Protein AF-A0A0V1E717-F1 (afdb_monomer)

Mean predicted aligned error: 16.51 Å

Organism: Trichinella pseudospiralis (NCBI:txid6337)

Secondary structure (DSSP, 8-state):
--HHHHHHHHHHHHHHHHHHHHHHHTT--PPPGGG--TTS-TTTHHHHHHHHHHHHHHHHHHHSPPPPHHHHHHHHHHHHHHHHHHHTT---SSHHHHHHHHHHHHHHHHHHHHHHHHHHTTS-SS-----TTTTS-HHHHHHHH----PPPTTT-------------SPPPS---TTTTT-SPPP--S---

Nearest PDB structures (foldseek):
  5z5o-assembly1_B-2  TM=9.623E-01  e=1.225E-03  Homo sapiens
  2c0y-assembly1_A  TM=8.471E-01  e=3.765E-04  Homo sapiens
  7qbo-assembly1_P  TM=9.517E-01  e=1.777E-03  Homo sapiens
  3qt4-assembly1_A  TM=7.767E-01  e=2.594E-04  Tenebrio molitor
  3qj3-assembly2_B  TM=7.228E-01  e=4.006E-04  Tenebrio molitor

pLDDT: mean 79.87, std 17.73, range [40.0, 98.5]

Sequence (192 aa):
MSRSLLLSIALITLLLFSIVTIVRDMGLMIPNIEELNWRHHVEAIPFIIFAKAKKIYFRIIKGFQPLTTEQKEMLFKESEWIIYKEIYEKNYANQSEEDYRREVFYANRLKVIRHNEQFDNGAKSYSMKLNKYSDLTHEEFVQLMNGFKIASKGDYKPSSVLKPSLLTGELPLNVDWRKEGLVTPVKDQVTF

Solvent-accessible surface area (backbone atoms only — not comparable to full-atom values): 12225 Å² total; per-residue (Å²): 134,58,75,68,56,55,53,53,52,52,50,51,53,52,53,50,48,51,53,53,51,54,46,54,75,68,69,57,82,78,73,77,77,86,80,65,86,72,88,84,61,75,86,55,53,67,56,53,52,50,50,51,50,48,52,49,49,48,49,55,58,68,62,57,69,78,78,48,72,68,56,48,50,52,51,51,57,50,50,52,51,54,51,50,31,61,79,59,71,62,79,64,97,44,71,71,55,41,54,52,32,49,52,38,26,53,54,44,51,53,50,31,52,58,45,33,57,34,23,78,70,66,76,37,96,60,77,64,74,90,54,92,60,35,52,46,51,72,67,56,45,45,67,74,73,55,83,88,72,85,72,56,92,84,71,69,71,84,77,72,81,80,69,79,70,86,74,87,67,90,76,76,95,73,86,63,57,62,83,70,68,78,54,77,82,91,80,71,92,85,71,130

InterPro domains:
  IPR013201 Cathepsin propeptide inhibitor domain (I29) [PF08246] (84-141)
  IPR013201 Cathepsin propeptide inhibitor domain (I29) [SM00848] (81-141)
  IPR038765 Papain-like cysteine peptidase superfamily [SSF54001] (79-189)

Structure (mmCIF, N/CA/C/O backbone):
data_AF-A0A0V1E717-F1
#
_entry.id   AF-A0A0V1E717-F1
#
loop_
_atom_site.group_PDB
_atom_site.id
_atom_site.type_symbol
_atom_site.label_atom_id
_atom_site.label_alt_id
_atom_site.label_comp_id
_atom_site.label_asym_id
_atom_site.label_entity_id
_atom_site.label_seq_id
_atom_site.pdbx_PDB_ins_code
_atom_site.Cartn_x
_atom_site.Cartn_y
_atom_site.Cartn_z
_atom_site.occupancy
_atom_site.B_iso_or_equiv
_atom_site.auth_seq_id
_atom_site.auth_comp_id
_atom_site.auth_asym_id
_atom_site.auth_atom_id
_atom_site.pdbx_PDB_model_num
ATOM 1 N N . MET A 1 1 ? -0.222 51.477 56.792 1.00 57.09 1 MET A N 1
ATOM 2 C CA . MET A 1 1 ? -0.545 50.322 55.923 1.00 57.09 1 MET A CA 1
ATOM 3 C C . MET A 1 1 ? 0.412 50.334 54.737 1.00 57.09 1 MET A C 1
ATOM 5 O O . MET A 1 1 ? 0.534 51.376 54.106 1.00 57.09 1 MET A O 1
ATOM 9 N N . SER A 1 2 ? 1.179 49.265 54.500 1.00 74.19 2 SER A N 1
ATOM 10 C CA . SER A 1 2 ? 2.237 49.270 53.474 1.00 74.19 2 SER A CA 1
ATOM 11 C C . SER A 1 2 ? 1.645 49.176 52.060 1.00 74.19 2 SER A C 1
ATOM 13 O O . SER A 1 2 ? 0.610 48.543 51.858 1.00 74.19 2 SER A O 1
ATOM 15 N N . ARG A 1 3 ? 2.306 49.780 51.060 1.00 72.00 3 ARG A N 1
ATOM 16 C CA . ARG A 1 3 ? 1.900 49.696 49.638 1.00 72.00 3 ARG A CA 1
ATOM 17 C C . ARG A 1 3 ? 1.772 48.245 49.142 1.00 72.00 3 ARG A C 1
ATOM 19 O O . ARG A 1 3 ? 0.924 47.960 48.308 1.00 72.00 3 ARG A O 1
ATOM 26 N N . SER A 1 4 ? 2.560 47.331 49.712 1.00 65.44 4 SER A N 1
ATOM 27 C CA . SER A 1 4 ? 2.488 45.885 49.455 1.00 65.44 4 SER A CA 1
ATOM 28 C C . SER A 1 4 ? 1.150 45.269 49.896 1.00 65.44 4 SER A C 1
ATOM 30 O O . SER A 1 4 ? 0.557 44.476 49.167 1.00 65.44 4 SER A O 1
ATOM 32 N N . LEU A 1 5 ? 0.611 45.702 51.042 1.00 64.06 5 LEU A N 1
ATOM 33 C CA . LEU A 1 5 ? -0.673 45.214 51.549 1.00 64.06 5 LEU A CA 1
ATOM 34 C C . LEU A 1 5 ? -1.841 45.645 50.647 1.00 64.06 5 LEU A C 1
ATOM 36 O O . LEU A 1 5 ? -2.742 44.860 50.373 1.00 64.06 5 LEU A O 1
ATOM 40 N N . LEU A 1 6 ? -1.789 46.880 50.140 1.00 69.31 6 LEU A N 1
ATOM 41 C CA . LEU A 1 6 ? -2.795 47.430 49.227 1.00 69.31 6 LEU A CA 1
ATOM 42 C C . LEU A 1 6 ? -2.827 46.699 47.878 1.00 69.31 6 LEU A C 1
ATOM 44 O O . LEU A 1 6 ? -3.907 46.418 47.366 1.00 69.31 6 LEU A O 1
ATOM 48 N N . LEU A 1 7 ? -1.660 46.353 47.327 1.00 70.12 7 LEU A N 1
ATOM 49 C CA . LEU A 1 7 ? -1.560 45.605 46.069 1.00 70.12 7 LEU A CA 1
ATOM 50 C C . LEU A 1 7 ? -2.091 44.174 46.206 1.00 70.12 7 LEU A C 1
ATOM 52 O O . LEU A 1 7 ? -2.781 43.691 45.314 1.00 70.12 7 LEU A O 1
ATOM 56 N N . SER A 1 8 ? -1.822 43.520 47.338 1.00 67.94 8 SER A N 1
ATOM 57 C CA . SER A 1 8 ? -2.352 42.183 47.630 1.00 67.94 8 SER A CA 1
ATOM 58 C C . SER A 1 8 ? -3.880 42.188 47.735 1.00 67.94 8 SER A C 1
ATOM 60 O O . SER A 1 8 ? -4.555 41.376 47.103 1.00 67.94 8 SER A O 1
ATOM 62 N N . ILE A 1 9 ? -4.442 43.164 48.455 1.00 68.75 9 ILE A N 1
ATOM 63 C CA . ILE A 1 9 ? -5.895 43.327 48.581 1.00 68.75 9 ILE A CA 1
ATOM 64 C C . ILE A 1 9 ? -6.531 43.594 47.209 1.00 68.75 9 ILE A C 1
ATOM 66 O O . ILE A 1 9 ? -7.535 42.968 46.883 1.00 68.75 9 ILE A O 1
ATOM 70 N N . ALA A 1 10 ? -5.926 44.451 46.381 1.00 74.25 10 ALA A N 1
ATOM 71 C CA . ALA A 1 10 ? -6.412 44.738 45.031 1.00 74.25 10 ALA A CA 1
ATOM 72 C C . ALA A 1 10 ? -6.370 43.511 44.101 1.00 74.25 10 ALA A C 1
ATOM 74 O O . ALA A 1 10 ? -7.279 43.303 43.301 1.00 74.25 10 ALA A O 1
ATOM 75 N N . LEU A 1 11 ? -5.341 42.665 44.212 1.00 76.62 11 LEU A N 1
A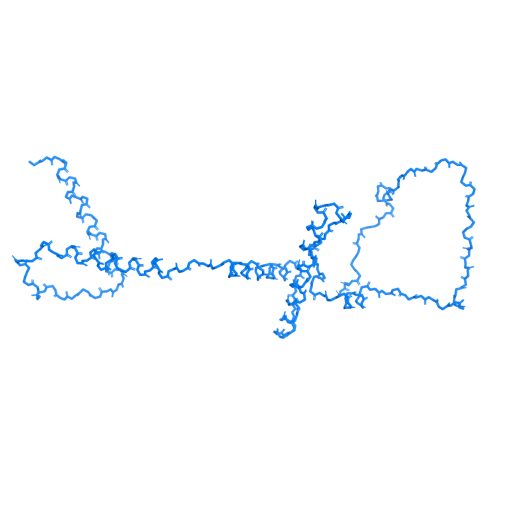TOM 76 C CA . LEU A 1 11 ? -5.246 41.436 43.423 1.00 76.62 11 LEU A CA 1
ATOM 77 C C . LEU A 1 11 ? -6.338 40.433 43.824 1.00 76.62 11 LEU A C 1
ATOM 79 O O . LEU A 1 11 ? -6.966 39.820 42.965 1.00 76.62 11 LEU A O 1
ATOM 83 N N . ILE A 1 12 ? -6.594 40.300 45.127 1.00 72.75 12 ILE A N 1
ATOM 84 C CA . ILE A 1 12 ? -7.622 39.405 45.666 1.00 72.75 12 ILE A CA 1
ATOM 85 C C . ILE A 1 12 ? -9.020 39.875 45.249 1.00 72.75 12 ILE A C 1
ATOM 87 O O . ILE A 1 12 ? -9.832 39.053 44.829 1.00 72.75 12 ILE A O 1
ATOM 91 N N . THR A 1 13 ? -9.308 41.179 45.300 1.00 78.12 13 THR A N 1
ATOM 92 C CA . THR A 1 13 ? -10.615 41.704 44.874 1.00 78.12 13 THR A CA 1
ATOM 93 C C . THR A 1 13 ? -10.845 41.536 43.374 1.00 78.12 13 THR A C 1
ATOM 95 O O . THR A 1 13 ? -11.950 41.172 42.979 1.00 78.12 13 THR A O 1
ATOM 98 N N . LEU A 1 14 ? -9.816 41.709 42.538 1.00 80.00 14 LEU A N 1
ATOM 99 C CA . LEU A 1 14 ? -9.900 41.461 41.092 1.00 80.00 14 LEU A CA 1
ATOM 100 C C . LEU A 1 14 ? -10.125 39.981 40.765 1.00 80.00 14 LEU A C 1
ATOM 102 O O . LEU A 1 14 ? -10.924 39.648 39.889 1.00 80.00 14 LEU A O 1
ATOM 106 N N . LEU A 1 15 ? -9.455 39.086 41.490 1.00 78.19 15 LEU A N 1
ATOM 107 C CA . LEU A 1 15 ? -9.583 37.645 41.291 1.00 78.19 15 LEU A CA 1
ATOM 108 C C . LEU A 1 15 ? -10.968 37.148 41.732 1.00 78.19 15 LEU A C 1
ATOM 110 O O . LEU A 1 15 ? -11.590 36.351 41.033 1.00 78.19 15 LEU A O 1
ATOM 114 N N . LEU A 1 16 ? -11.501 37.693 42.829 1.00 76.50 16 LEU A N 1
ATOM 115 C CA . LEU A 1 16 ? -12.873 37.441 43.270 1.00 76.50 16 LEU A CA 1
ATOM 116 C C . LEU A 1 16 ? -13.909 38.010 42.291 1.00 76.50 16 LEU A C 1
ATOM 118 O O . LEU A 1 16 ? -14.879 37.323 41.983 1.00 76.50 16 LEU A O 1
ATOM 122 N N . PHE A 1 17 ? -13.694 39.215 41.754 1.00 73.88 17 PHE A N 1
ATOM 123 C CA . PHE A 1 17 ? -14.585 39.812 40.755 1.00 73.88 17 PHE A CA 1
ATOM 124 C C . PHE A 1 17 ? -14.638 38.976 39.469 1.00 73.88 17 PHE A C 1
ATOM 126 O O . PHE A 1 17 ? -15.727 38.690 38.981 1.00 73.88 17 PHE A O 1
ATOM 133 N N . SER A 1 18 ? -13.483 38.499 38.989 1.00 77.25 18 SER A N 1
ATOM 134 C CA . SER A 1 18 ? -13.384 37.607 37.825 1.00 77.25 18 SER A CA 1
ATOM 135 C C . SER A 1 18 ? -14.152 36.296 38.034 1.00 77.25 18 SER A C 1
ATOM 137 O O . SER A 1 18 ? -14.948 35.886 37.186 1.00 77.25 18 SER A O 1
ATOM 139 N N . ILE A 1 19 ? -14.000 35.673 39.207 1.00 69.88 19 ILE A N 1
ATOM 140 C CA . ILE A 1 19 ? -14.736 34.452 39.563 1.00 69.88 19 ILE A CA 1
ATOM 141 C C . ILE A 1 19 ? -16.248 34.714 39.596 1.00 69.88 19 ILE A C 1
ATOM 143 O O . ILE A 1 19 ? -17.014 33.918 39.057 1.00 69.88 19 ILE A O 1
ATOM 147 N N . VAL A 1 20 ? -16.690 35.835 40.174 1.00 70.44 20 VAL A N 1
ATOM 148 C CA . VAL A 1 20 ? -18.115 36.204 40.231 1.00 70.44 20 VAL A CA 1
ATOM 149 C C . VAL A 1 20 ? -18.687 36.447 38.831 1.00 70.44 20 VAL A C 1
ATOM 151 O O . VAL A 1 20 ? -19.789 35.982 38.541 1.00 70.44 20 VAL A O 1
ATOM 154 N N . THR A 1 21 ? -17.943 37.105 37.936 1.00 70.44 21 THR A N 1
ATOM 155 C CA . THR A 1 21 ? -18.377 37.305 36.544 1.00 70.44 21 THR A CA 1
ATOM 156 C C . THR A 1 21 ? -18.481 35.992 35.773 1.00 70.44 21 THR A C 1
ATOM 158 O O . THR A 1 21 ? -19.490 35.763 35.114 1.00 70.44 21 THR A O 1
ATOM 161 N N . ILE A 1 22 ? -17.514 35.082 35.935 1.00 68.50 22 ILE A N 1
ATOM 162 C CA . ILE A 1 22 ? -17.530 33.764 35.279 1.00 68.50 22 ILE A CA 1
ATOM 163 C C . ILE A 1 22 ? -18.734 32.938 35.751 1.00 68.50 22 ILE A C 1
ATOM 165 O O . ILE A 1 22 ? -19.406 32.299 34.947 1.00 68.50 22 ILE A O 1
ATOM 169 N N . VAL A 1 23 ? -19.045 32.974 37.049 1.00 64.38 23 VAL A N 1
ATOM 170 C CA . VAL A 1 23 ? -20.193 32.248 37.618 1.00 64.38 23 VAL A CA 1
ATOM 171 C C . VAL A 1 23 ? -21.528 32.812 37.116 1.00 64.38 23 VAL A C 1
ATOM 173 O O . VAL A 1 23 ? -22.449 32.038 36.855 1.00 64.38 23 VAL A O 1
ATOM 176 N N . ARG A 1 24 ? -21.627 34.135 36.927 1.00 61.53 24 ARG A N 1
ATOM 177 C CA . ARG A 1 24 ? -22.812 34.792 36.353 1.00 61.53 24 ARG A CA 1
ATOM 178 C C . ARG A 1 24 ? -23.015 34.423 34.879 1.00 61.53 24 ARG A C 1
ATOM 180 O O . ARG A 1 24 ? -24.138 34.117 34.487 1.00 61.53 24 ARG A O 1
ATOM 187 N N . ASP A 1 25 ? -21.944 34.404 34.089 1.00 64.19 25 ASP A N 1
ATOM 188 C CA . ASP A 1 25 ? -21.997 34.091 32.653 1.00 64.19 25 ASP A CA 1
ATOM 189 C C . ASP A 1 25 ? -22.295 32.601 32.389 1.00 64.19 25 ASP A C 1
ATOM 191 O O . ASP A 1 25 ? -22.831 32.242 31.3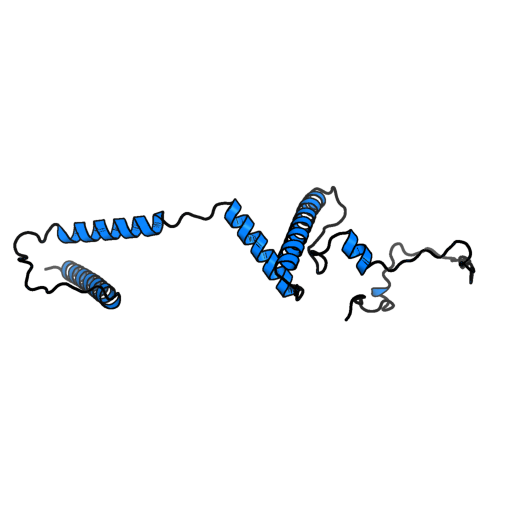43 1.00 64.19 25 ASP A O 1
ATOM 195 N N . MET A 1 26 ? -22.034 31.729 33.371 1.00 68.56 26 MET A N 1
ATOM 196 C CA . MET A 1 26 ? -22.408 30.308 33.354 1.00 68.56 26 MET A CA 1
ATOM 197 C C . MET A 1 26 ? -23.888 30.037 33.694 1.00 68.56 26 MET A C 1
ATOM 199 O O . MET A 1 26 ? -24.290 28.875 33.754 1.00 68.56 26 MET A O 1
ATOM 203 N N . GLY A 1 27 ? -24.712 31.069 33.924 1.00 52.62 27 GLY A N 1
ATOM 204 C CA . GLY A 1 27 ? -26.160 30.919 34.128 1.00 52.62 27 GLY A CA 1
ATOM 205 C C . GLY A 1 27 ? -26.563 30.221 35.434 1.00 52.62 27 GLY A C 1
ATOM 206 O O . GLY A 1 27 ? -27.701 29.770 35.573 1.00 52.62 27 GLY A O 1
ATOM 207 N N . LEU A 1 28 ? -25.650 30.119 36.405 1.00 57.75 28 LEU A N 1
ATOM 208 C CA . LEU A 1 28 ? -25.942 29.550 37.719 1.00 57.75 28 LEU A CA 1
ATOM 209 C C . LEU A 1 28 ? -26.679 30.600 38.570 1.00 57.75 28 LEU A C 1
ATOM 211 O O . LEU A 1 28 ? -26.085 31.590 38.992 1.00 57.75 28 LEU A O 1
ATOM 215 N N . MET A 1 29 ? -27.980 30.385 38.803 1.00 42.50 29 MET A N 1
ATOM 216 C CA . MET A 1 29 ? -28.834 31.214 39.670 1.00 42.50 29 MET A CA 1
ATOM 217 C C . MET A 1 29 ? -28.163 31.461 41.029 1.00 42.50 29 MET A C 1
ATOM 219 O O . MET A 1 29 ? -27.957 30.530 41.811 1.00 42.50 29 MET A O 1
ATOM 223 N N . ILE A 1 30 ? -27.844 32.724 41.318 1.00 52.62 30 ILE A N 1
ATOM 224 C CA . ILE A 1 30 ? -27.400 33.163 42.643 1.00 52.62 30 ILE A CA 1
ATOM 225 C C . ILE A 1 30 ? -28.652 33.209 43.537 1.00 52.62 30 ILE A C 1
ATOM 227 O O . ILE A 1 30 ? -29.593 33.927 43.193 1.00 52.62 30 ILE A O 1
ATOM 231 N N . PRO A 1 31 ? -28.719 32.461 44.655 1.00 46.28 31 PRO A N 1
ATOM 232 C CA . PRO A 1 31 ? -29.855 32.556 45.560 1.00 46.28 31 PRO A CA 1
ATOM 233 C C . PRO A 1 31 ? -29.886 33.933 46.235 1.00 46.28 31 PRO A C 1
ATOM 235 O O . PRO A 1 31 ? -28.842 34.532 46.497 1.00 46.28 31 PRO A O 1
ATOM 238 N N . ASN A 1 32 ? -31.101 34.427 46.483 1.00 40.78 32 ASN A N 1
ATOM 239 C CA . ASN A 1 32 ? -31.379 35.759 47.013 1.00 40.78 32 ASN A CA 1
ATOM 240 C C . ASN A 1 32 ? -30.581 36.011 48.310 1.00 40.78 32 ASN A C 1
ATOM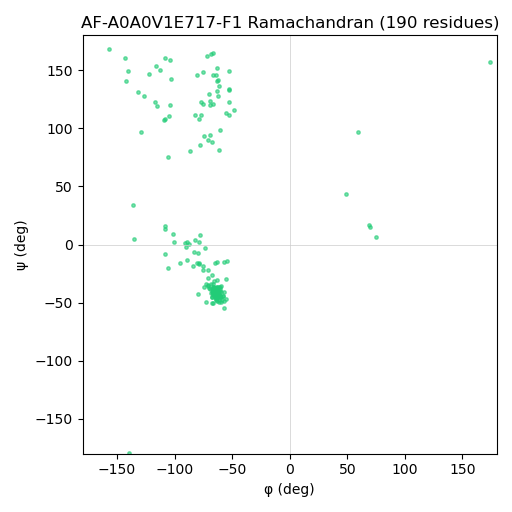 242 O O . ASN A 1 32 ? -30.658 35.234 49.260 1.00 40.78 32 ASN A O 1
ATOM 246 N N . ILE A 1 33 ? -29.771 37.072 48.324 1.00 49.28 33 ILE A N 1
ATOM 247 C CA . ILE A 1 33 ? -28.707 37.305 49.322 1.00 49.28 33 ILE A CA 1
ATOM 248 C C . ILE A 1 33 ? -29.264 37.723 50.704 1.00 49.28 33 ILE A C 1
ATOM 250 O O . ILE A 1 33 ? -28.510 37.831 51.669 1.00 49.28 33 ILE A O 1
ATOM 254 N N . GLU A 1 34 ? -30.579 37.889 50.847 1.00 44.66 34 GLU A N 1
ATOM 255 C CA . GLU A 1 34 ? -31.209 38.362 52.089 1.00 44.66 34 GLU A CA 1
ATOM 256 C C . GLU A 1 34 ? -31.394 37.301 53.193 1.00 44.66 34 GLU A C 1
ATOM 258 O O . GLU A 1 34 ? -31.692 37.672 54.324 1.00 44.66 34 GLU A O 1
ATOM 263 N N . GLU A 1 35 ? -31.134 36.010 52.946 1.00 46.66 35 GLU A N 1
ATOM 264 C CA . GLU A 1 35 ? -31.307 34.957 53.973 1.00 46.66 35 GLU A CA 1
ATOM 265 C C . GLU A 1 35 ? -30.012 34.354 54.549 1.00 46.66 35 GLU A C 1
ATOM 267 O O . GLU A 1 35 ? -30.064 33.350 55.260 1.00 46.66 35 GLU A O 1
ATOM 272 N N . LEU A 1 36 ? -28.834 34.950 54.325 1.00 46.59 36 LEU A N 1
ATOM 273 C CA . LEU A 1 36 ? -27.623 34.513 55.035 1.00 46.59 36 LEU A CA 1
ATOM 274 C C . LEU A 1 36 ? -27.172 35.528 56.089 1.00 46.59 36 LEU A C 1
ATOM 276 O O . LEU A 1 36 ? -26.624 36.589 55.810 1.00 46.59 36 LEU A O 1
ATOM 280 N N . ASN A 1 37 ? -27.370 35.155 57.351 1.00 47.25 37 ASN A N 1
ATOM 281 C CA . ASN A 1 37 ? -26.829 35.841 58.517 1.00 47.25 37 ASN A CA 1
ATOM 282 C C . ASN A 1 37 ? -25.303 35.610 58.598 1.00 47.25 37 ASN A C 1
ATOM 284 O O . ASN A 1 37 ? -24.824 34.643 59.189 1.00 47.25 37 ASN A O 1
ATOM 288 N N . TRP A 1 38 ? -24.524 36.490 57.964 1.00 47.53 38 TRP A N 1
ATOM 289 C CA . TRP A 1 38 ? -23.080 36.322 57.725 1.00 47.53 38 TRP A CA 1
ATOM 290 C C . TRP A 1 38 ? -22.144 36.596 58.918 1.00 47.53 38 TRP A C 1
ATOM 292 O O . TRP A 1 38 ? -20.928 36.624 58.741 1.00 47.53 38 TRP A O 1
ATOM 302 N N . ARG A 1 39 ? -22.639 36.810 60.144 1.00 42.03 39 ARG A N 1
ATOM 303 C CA . ARG A 1 39 ? -21.794 37.377 61.218 1.00 42.03 39 ARG A CA 1
ATOM 304 C C . ARG A 1 39 ? -20.885 36.416 61.999 1.00 42.03 39 ARG A C 1
ATOM 306 O O . ARG A 1 39 ? -20.072 36.914 62.766 1.00 42.03 39 ARG A O 1
ATOM 313 N N . HIS A 1 40 ? -20.948 35.095 61.796 1.00 47.53 40 HIS A N 1
ATOM 314 C CA . HIS A 1 40 ? -20.147 34.151 62.608 1.00 47.53 40 HIS A CA 1
ATOM 315 C C . HIS A 1 40 ? -19.426 33.022 61.842 1.00 47.53 40 HIS A C 1
ATOM 317 O O . HIS A 1 40 ? -18.791 32.184 62.473 1.00 47.53 40 HIS A O 1
ATOM 323 N N . HIS A 1 41 ? -19.462 32.984 60.502 1.00 47.75 41 HIS A N 1
ATOM 324 C CA . HIS A 1 41 ? -18.916 31.842 59.737 1.00 47.75 41 HIS A CA 1
ATOM 325 C C . HIS A 1 41 ? -18.078 32.225 58.504 1.00 47.75 41 HIS A C 1
ATOM 327 O O . HIS A 1 41 ? -18.078 31.514 57.503 1.00 47.75 41 HIS A O 1
ATOM 333 N N . VAL A 1 42 ? -17.343 33.339 58.549 1.00 48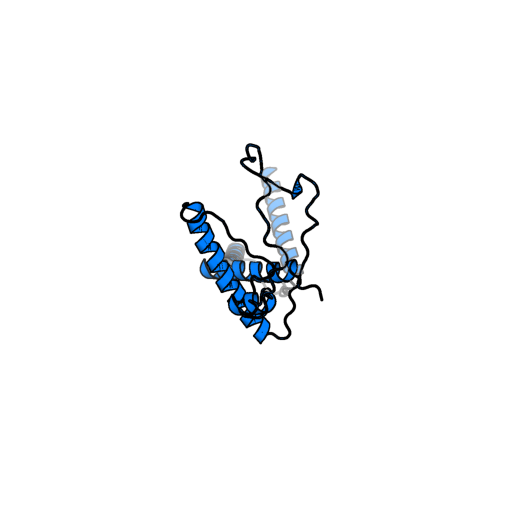.12 42 VAL A N 1
ATOM 334 C CA . VAL A 1 42 ? -16.602 33.852 57.375 1.00 48.12 42 VAL A CA 1
ATOM 335 C C . VAL A 1 42 ? -15.277 33.110 57.119 1.00 48.12 42 VAL A C 1
ATOM 337 O O . VAL A 1 42 ? -14.751 33.146 56.011 1.00 48.12 42 VAL A O 1
ATOM 340 N N . GLU A 1 43 ? -14.759 32.349 58.083 1.00 51.47 43 GLU A N 1
ATOM 341 C CA . GLU A 1 43 ? -13.425 31.738 57.954 1.00 51.47 43 GLU A CA 1
ATOM 342 C C . GLU A 1 43 ? -13.404 30.404 57.182 1.00 51.47 43 GLU A C 1
ATOM 344 O O . GLU A 1 43 ? -12.359 30.010 56.672 1.00 51.47 43 GLU A O 1
ATOM 349 N N . ALA A 1 44 ? -14.544 29.717 57.025 1.00 53.41 44 ALA A N 1
ATOM 350 C CA . ALA A 1 44 ? -14.593 28.365 56.442 1.00 53.41 44 ALA A CA 1
ATOM 351 C C . ALA A 1 44 ? -15.137 28.295 54.999 1.00 53.41 44 ALA A C 1
ATOM 353 O O . ALA A 1 44 ? -14.879 27.329 54.275 1.00 53.41 44 ALA A O 1
ATOM 354 N N . ILE A 1 45 ? -15.879 29.309 54.546 1.00 49.84 45 ILE A N 1
ATOM 355 C CA . ILE A 1 45 ? -16.546 29.318 53.230 1.00 49.84 45 ILE A CA 1
ATOM 356 C C . ILE A 1 45 ? -15.553 29.253 52.051 1.00 49.84 45 ILE A C 1
ATOM 358 O O . ILE A 1 45 ? -15.794 28.457 51.134 1.00 49.84 45 ILE A O 1
ATOM 362 N N . PRO A 1 46 ? -14.412 29.978 52.059 1.00 60.81 46 PRO A N 1
ATOM 363 C CA . PRO A 1 46 ? -13.420 29.876 50.985 1.00 60.81 46 PRO A CA 1
ATOM 364 C C . PRO A 1 46 ? -12.855 28.455 50.835 1.00 60.81 46 PRO A C 1
ATOM 366 O O . PRO A 1 46 ? -12.654 27.978 49.717 1.00 60.81 46 PRO A O 1
ATOM 369 N N . PHE A 1 47 ? -12.676 27.737 51.948 1.00 51.44 47 PHE A N 1
ATOM 370 C CA . PHE A 1 47 ? -12.171 26.363 51.948 1.00 51.44 47 PHE A CA 1
ATOM 371 C C . PHE A 1 47 ? -13.177 25.365 51.371 1.00 51.44 47 PHE A C 1
ATOM 373 O O . PHE A 1 47 ? -12.782 24.458 50.641 1.00 51.44 47 PHE A O 1
ATOM 380 N N . ILE A 1 48 ? -14.475 25.538 51.637 1.00 59.78 48 ILE A N 1
ATOM 381 C CA . ILE A 1 48 ? -15.530 24.665 51.096 1.00 59.78 48 ILE A CA 1
ATOM 382 C C . ILE A 1 48 ? -15.661 24.850 49.581 1.00 59.78 48 ILE A C 1
ATOM 384 O O . ILE A 1 48 ? -15.779 23.865 48.847 1.00 59.78 48 ILE A O 1
ATOM 388 N N . ILE A 1 49 ? -15.600 26.094 49.099 1.00 64.69 49 ILE A N 1
ATOM 389 C CA . ILE A 1 49 ? -15.627 26.400 47.663 1.00 64.69 49 ILE A CA 1
ATOM 390 C C . ILE A 1 49 ? -14.383 25.822 46.985 1.00 64.69 49 ILE A C 1
ATOM 392 O O . ILE A 1 49 ? -14.512 25.118 45.985 1.00 64.69 49 ILE A O 1
ATOM 396 N N . PHE A 1 50 ? -13.197 26.017 47.567 1.00 57.62 50 PHE A N 1
ATOM 397 C CA . PHE A 1 50 ? -11.954 25.445 47.050 1.00 57.62 50 PHE A CA 1
ATOM 398 C C . PHE A 1 50 ? -11.972 23.910 47.057 1.00 57.62 50 PHE A C 1
ATOM 400 O O . PHE A 1 50 ? -11.559 23.285 46.084 1.00 57.62 50 PHE A O 1
ATOM 407 N N . ALA A 1 51 ? -12.510 23.273 48.100 1.00 61.88 51 ALA A N 1
ATOM 408 C CA . ALA A 1 51 ? -12.650 21.820 48.173 1.00 61.88 51 ALA A CA 1
ATOM 409 C C . ALA A 1 51 ? -13.640 21.276 47.130 1.00 61.88 51 ALA A C 1
ATOM 411 O O . ALA A 1 51 ? -13.368 20.251 46.502 1.00 61.88 51 ALA A O 1
ATOM 412 N N . LYS A 1 52 ? -14.764 21.968 46.893 1.00 66.38 52 LYS A N 1
ATOM 413 C CA . LYS A 1 52 ? -15.730 21.612 45.842 1.00 66.38 52 LYS A CA 1
ATOM 414 C C . LYS A 1 52 ? -15.147 21.821 44.444 1.00 66.38 52 LYS A C 1
ATOM 416 O O . LYS A 1 52 ? -15.236 20.909 43.626 1.00 66.38 52 LYS A O 1
ATOM 421 N N . ALA A 1 53 ? -14.487 22.950 44.195 1.00 64.62 53 ALA A N 1
ATOM 422 C CA . ALA A 1 53 ? -13.805 23.242 42.936 1.00 64.62 53 ALA A CA 1
ATOM 423 C C . ALA A 1 53 ? -12.670 22.245 42.667 1.00 64.62 53 ALA A C 1
ATOM 425 O O . ALA A 1 53 ? -12.585 21.705 41.571 1.00 64.62 53 ALA A O 1
ATOM 426 N N . LYS A 1 54 ? -11.865 21.898 43.680 1.00 66.62 54 LYS A N 1
ATOM 427 C CA . LYS A 1 54 ? -10.825 20.863 43.596 1.00 66.62 54 LYS A CA 1
ATOM 428 C C . LYS A 1 54 ? -11.421 19.483 43.340 1.00 66.62 54 LYS A C 1
ATOM 430 O O . LYS A 1 54 ? -10.855 18.731 42.560 1.00 66.62 54 LYS A O 1
ATOM 435 N N . LYS A 1 55 ? -12.566 19.142 43.940 1.00 66.81 55 LYS A N 1
ATOM 436 C CA . LYS A 1 55 ? -13.275 17.878 43.685 1.00 66.81 55 LYS A CA 1
ATOM 437 C C . LYS A 1 55 ? -13.829 17.816 42.262 1.00 66.81 55 LYS A C 1
ATOM 439 O O . LYS A 1 55 ? -13.727 16.767 41.640 1.00 66.81 55 LYS A O 1
ATOM 444 N N . ILE A 1 56 ? -14.367 18.918 41.740 1.00 66.88 56 ILE A N 1
ATOM 445 C CA . ILE A 1 56 ? -14.845 19.037 40.353 1.00 66.88 56 ILE A CA 1
ATOM 446 C C . ILE A 1 56 ? -13.666 18.974 39.377 1.00 66.88 56 ILE A C 1
ATOM 448 O O . ILE A 1 56 ? -13.669 18.131 38.492 1.00 66.88 56 ILE A O 1
ATOM 452 N N . TYR A 1 57 ? -12.616 19.764 39.598 1.00 62.88 57 TYR A N 1
ATOM 453 C CA . TYR A 1 57 ? -11.367 19.745 38.832 1.00 62.88 57 TYR A CA 1
ATOM 454 C C . TYR A 1 57 ? -10.728 18.351 38.816 1.00 62.88 57 TYR A C 1
ATOM 456 O O . TYR A 1 57 ? -10.394 17.826 37.761 1.00 62.88 57 TYR A O 1
ATOM 464 N N . PHE A 1 58 ? -10.631 17.697 39.975 1.00 59.72 58 PHE A N 1
ATOM 465 C CA . PHE A 1 58 ? -10.102 16.341 40.095 1.00 59.72 58 PHE A CA 1
ATOM 466 C C . PHE A 1 58 ? -11.028 15.308 39.448 1.00 59.72 58 PHE A C 1
ATOM 468 O O . PHE A 1 58 ? -10.533 14.352 38.874 1.00 59.72 58 PHE A O 1
ATOM 475 N N . ARG A 1 59 ? -12.354 15.491 39.477 1.00 62.41 59 ARG A N 1
ATOM 476 C CA . ARG A 1 59 ? -13.318 14.604 38.803 1.00 62.41 59 ARG A CA 1
ATOM 477 C C . ARG A 1 59 ? -13.309 14.783 37.281 1.00 62.41 59 ARG A C 1
ATOM 479 O O . ARG A 1 59 ? -13.460 13.793 36.581 1.00 62.41 59 ARG A O 1
ATOM 486 N N . ILE A 1 60 ? -13.075 15.999 36.785 1.00 67.38 60 ILE A N 1
ATOM 487 C CA . ILE A 1 60 ? -12.937 16.311 35.355 1.00 67.38 60 ILE A CA 1
ATOM 488 C C . ILE A 1 60 ? -11.595 15.788 34.823 1.00 67.38 60 ILE A C 1
ATOM 490 O O . ILE A 1 60 ? -11.574 15.050 33.845 1.00 67.38 60 ILE A O 1
ATOM 494 N N . ILE A 1 61 ? -10.481 16.081 35.500 1.00 62.22 61 ILE A N 1
ATOM 495 C CA . ILE A 1 61 ? -9.143 15.659 35.053 1.00 62.22 61 ILE A CA 1
ATOM 496 C C . ILE A 1 61 ? -8.892 14.167 35.288 1.00 62.22 61 ILE A C 1
ATOM 498 O O . ILE A 1 61 ? -8.286 13.523 34.441 1.00 62.22 61 ILE A O 1
ATOM 502 N N . LYS A 1 62 ? -9.378 13.571 36.386 1.00 59.47 62 LYS A N 1
ATOM 503 C CA . LYS A 1 62 ? -9.292 12.108 36.569 1.00 59.47 62 LYS A CA 1
ATOM 504 C C . LYS A 1 62 ? -10.350 11.328 35.790 1.00 59.47 62 LYS A C 1
ATOM 506 O O . LYS A 1 62 ? -10.193 10.122 35.616 1.00 59.47 62 LYS A O 1
ATOM 511 N N . GLY A 1 63 ? -11.413 11.992 35.335 1.00 55.75 63 GLY A N 1
ATOM 512 C CA . GLY A 1 63 ? -12.404 11.422 34.421 1.00 55.75 63 GLY A CA 1
ATOM 513 C C . GLY A 1 63 ? -11.896 11.321 32.982 1.00 55.75 63 GLY A C 1
ATOM 514 O O . GLY A 1 63 ? -12.382 10.486 32.226 1.00 55.75 63 GLY A O 1
ATOM 515 N N . PHE A 1 64 ? -10.881 12.111 32.622 1.00 63.44 64 PHE A N 1
ATOM 516 C CA . PHE A 1 64 ? -10.164 11.976 31.361 1.00 63.44 64 PHE A CA 1
ATOM 517 C C . PHE A 1 64 ? -9.187 10.800 31.456 1.00 63.44 64 PHE A C 1
ATOM 519 O O . PHE A 1 64 ? -8.025 10.943 31.837 1.00 63.44 64 PHE A O 1
ATOM 526 N N . GLN A 1 65 ? -9.692 9.600 31.178 1.00 70.50 65 GLN A N 1
ATOM 527 C CA . GLN A 1 65 ? -8.843 8.425 31.029 1.00 70.50 65 GLN A CA 1
ATOM 528 C C . GLN A 1 65 ? -8.017 8.591 29.743 1.00 70.50 65 GLN A C 1
ATOM 530 O O . GLN A 1 65 ? -8.603 8.812 28.681 1.00 70.50 65 GLN A O 1
ATOM 535 N N . PRO A 1 66 ? -6.674 8.531 29.805 1.00 73.75 66 PRO A N 1
ATOM 536 C CA . PRO A 1 66 ? -5.858 8.592 28.602 1.00 73.75 66 PRO A CA 1
ATOM 537 C C . PRO A 1 66 ? -6.167 7.386 27.708 1.00 73.75 66 PRO A C 1
ATOM 539 O O . PRO A 1 66 ? -6.334 6.274 28.208 1.00 73.75 66 PRO A O 1
ATOM 542 N N . LEU A 1 67 ? -6.214 7.608 26.389 1.00 79.12 67 LEU A N 1
ATOM 543 C CA . LEU A 1 67 ? -6.401 6.538 25.404 1.00 79.12 67 LEU A CA 1
ATOM 544 C C . LEU A 1 67 ? -5.371 5.425 25.625 1.00 79.12 67 LEU A C 1
ATOM 546 O O . LEU A 1 67 ? -4.169 5.706 25.748 1.00 79.12 67 LEU A O 1
ATOM 550 N N . THR A 1 68 ? -5.838 4.177 25.629 1.00 90.50 68 THR A N 1
ATOM 551 C CA . THR A 1 68 ? -4.950 3.011 25.673 1.00 90.50 68 THR A CA 1
ATOM 552 C C . THR A 1 68 ? -4.141 2.907 24.383 1.00 90.50 68 THR A C 1
ATOM 554 O O . THR A 1 68 ? -4.452 3.540 23.369 1.00 90.50 68 THR A O 1
ATOM 557 N N . THR A 1 69 ? -3.080 2.104 24.403 1.00 88.06 69 THR A N 1
ATOM 558 C CA . THR A 1 69 ? -2.275 1.846 23.205 1.00 88.06 69 THR A CA 1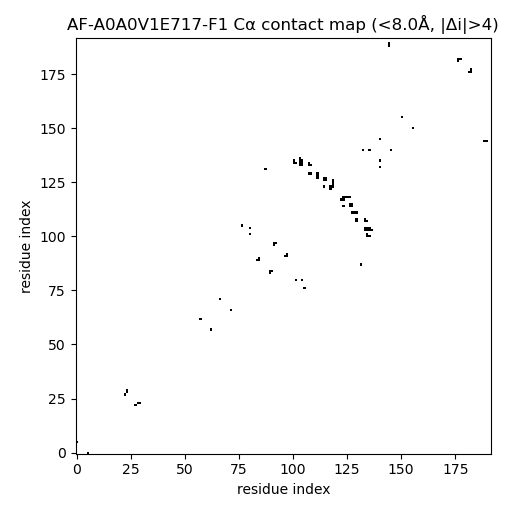
ATOM 559 C C . THR A 1 69 ? -3.115 1.211 22.098 1.00 88.06 69 THR A C 1
ATOM 561 O O . THR A 1 69 ? -2.996 1.634 20.951 1.00 88.06 69 THR A O 1
ATOM 564 N N . GLU A 1 70 ? -4.025 0.282 22.423 1.00 90.00 70 GLU A N 1
ATOM 565 C CA . GLU A 1 70 ? -4.910 -0.313 21.414 1.00 90.00 70 GLU A CA 1
ATOM 566 C C . GLU A 1 70 ? -5.856 0.727 20.811 1.00 90.00 70 GLU A C 1
ATOM 568 O O . GLU A 1 70 ? -6.061 0.749 19.601 1.00 90.00 70 GLU A O 1
ATOM 573 N N . GLN A 1 71 ? -6.404 1.627 21.633 1.00 86.56 71 GLN A N 1
ATOM 574 C CA . GLN A 1 71 ? -7.290 2.686 21.149 1.00 86.56 71 GLN A CA 1
ATOM 575 C C . GLN A 1 71 ? -6.553 3.686 20.251 1.00 86.56 71 GLN A C 1
ATOM 577 O O . GLN A 1 71 ? -7.115 4.145 19.258 1.00 86.56 71 GLN A O 1
ATOM 582 N N . LYS A 1 72 ? -5.291 4.004 20.566 1.00 89.56 72 LYS A N 1
ATOM 583 C CA . LYS A 1 72 ? -4.442 4.851 19.715 1.00 89.56 72 LYS A CA 1
ATOM 584 C C . LYS A 1 72 ? -4.123 4.182 18.382 1.00 89.56 72 LYS A C 1
ATOM 586 O O . LYS A 1 72 ? -4.227 4.846 17.357 1.00 89.56 72 LYS A O 1
ATOM 591 N N . GLU A 1 73 ? -3.778 2.894 18.386 1.00 90.38 73 GLU A N 1
ATOM 592 C CA . GLU A 1 73 ? -3.505 2.149 17.148 1.00 90.38 73 GLU A CA 1
ATOM 593 C C . GLU A 1 73 ? -4.760 2.049 16.280 1.00 90.38 73 GLU A C 1
ATOM 595 O O . GLU A 1 73 ? -4.696 2.287 15.077 1.00 90.38 73 GLU A O 1
ATOM 600 N N . MET A 1 74 ? -5.920 1.774 16.884 1.00 89.69 74 MET A N 1
ATOM 601 C CA . MET A 1 74 ? -7.194 1.764 16.163 1.00 89.69 74 MET A CA 1
ATOM 602 C C . MET A 1 74 ? -7.506 3.125 15.540 1.00 89.69 74 MET A C 1
ATOM 604 O O . MET A 1 74 ? -7.884 3.184 14.374 1.00 89.69 74 MET A O 1
ATOM 608 N N . LEU A 1 75 ? -7.299 4.217 16.281 1.00 90.00 75 LEU A N 1
ATOM 609 C CA . LEU A 1 75 ? -7.503 5.570 15.764 1.00 90.00 75 LEU A CA 1
ATOM 610 C C . LEU A 1 75 ? -6.547 5.893 14.608 1.00 90.00 75 LEU A C 1
ATOM 612 O O . LEU A 1 75 ? -6.966 6.468 13.607 1.00 90.00 75 LEU A O 1
ATOM 616 N N . PHE A 1 76 ? -5.273 5.514 14.729 1.00 91.62 76 PHE A N 1
ATOM 617 C CA . PHE A 1 76 ? -4.282 5.722 13.677 1.00 91.62 76 PHE A CA 1
ATOM 618 C C . PHE A 1 76 ? -4.647 4.944 12.409 1.00 91.62 76 PHE A C 1
ATOM 620 O O . PHE A 1 76 ? -4.722 5.518 11.323 1.00 91.62 76 PHE A O 1
ATOM 627 N N . LYS A 1 77 ? -4.974 3.662 12.566 1.00 93.94 77 LYS A N 1
ATOM 628 C CA . LYS A 1 77 ? -5.389 2.768 11.487 1.00 93.94 77 LYS A CA 1
ATOM 629 C C . LYS A 1 77 ? -6.652 3.273 10.771 1.00 93.94 77 LYS A C 1
ATOM 631 O O . LYS A 1 77 ? -6.702 3.249 9.543 1.00 93.94 77 LYS A O 1
ATOM 636 N N . GLU A 1 78 ? -7.624 3.790 11.522 1.00 94.75 78 GLU A N 1
ATOM 637 C CA . GLU A 1 78 ? -8.829 4.414 10.964 1.00 94.75 78 GLU A CA 1
ATOM 638 C C . GLU A 1 78 ? -8.508 5.718 10.220 1.00 94.75 78 GLU A C 1
ATOM 640 O O . GLU A 1 78 ? -9.014 5.959 9.127 1.00 94.75 78 GLU A O 1
ATOM 645 N N . SER A 1 79 ? -7.607 6.547 10.757 1.00 95.56 79 SER A N 1
ATOM 646 C CA . SER A 1 79 ? -7.188 7.776 10.073 1.00 95.56 79 SER A CA 1
ATOM 647 C C . SER A 1 79 ? -6.494 7.492 8.737 1.00 95.56 79 SER A C 1
ATOM 649 O O . SER A 1 79 ? -6.746 8.187 7.754 1.00 95.56 79 SER A O 1
ATOM 651 N N . GLU A 1 80 ? -5.688 6.429 8.660 1.00 96.31 80 GLU A N 1
ATOM 652 C CA . GLU A 1 80 ? -5.058 6.002 7.411 1.00 96.31 80 GLU A CA 1
ATOM 653 C C . GLU A 1 80 ? -6.091 5.522 6.386 1.00 96.31 80 GLU A C 1
ATOM 655 O O . GLU A 1 80 ? -5.923 5.791 5.198 1.00 96.31 80 GLU A O 1
ATOM 660 N N . TRP A 1 81 ? -7.165 4.855 6.824 1.00 97.62 81 TRP A N 1
ATOM 661 C CA . TRP A 1 81 ? -8.271 4.469 5.945 1.00 97.62 81 TRP A CA 1
ATOM 662 C C . TRP A 1 81 ? -8.982 5.688 5.351 1.00 97.62 81 TRP A C 1
ATOM 664 O O . TRP A 1 81 ? -9.215 5.742 4.143 1.00 97.62 81 TRP A O 1
ATOM 674 N N . ILE A 1 82 ? -9.281 6.692 6.178 1.00 97.44 82 ILE A N 1
ATOM 675 C CA . ILE A 1 82 ? -9.936 7.930 5.735 1.00 97.44 82 ILE A CA 1
ATOM 676 C C . ILE A 1 82 ? -9.061 8.662 4.709 1.00 97.44 82 ILE A C 1
ATOM 678 O O . ILE A 1 82 ? -9.532 8.975 3.616 1.00 97.44 82 ILE A O 1
ATOM 682 N N . ILE A 1 83 ? -7.776 8.850 5.023 1.00 97.44 83 ILE A N 1
ATOM 683 C CA . ILE A 1 83 ? -6.805 9.501 4.131 1.00 97.44 83 ILE A CA 1
ATOM 684 C C . ILE A 1 83 ? -6.655 8.717 2.823 1.00 97.44 83 ILE A C 1
ATOM 686 O O . ILE A 1 83 ? -6.590 9.302 1.746 1.00 97.44 83 ILE A O 1
ATOM 690 N N . TYR A 1 84 ? -6.609 7.385 2.894 1.00 97.94 84 TYR A N 1
ATOM 691 C CA . TYR A 1 84 ? -6.538 6.529 1.715 1.00 97.94 84 TYR A CA 1
ATOM 692 C C . TYR A 1 84 ? -7.729 6.745 0.775 1.00 97.94 84 TYR A C 1
ATOM 694 O O . TYR A 1 84 ? -7.529 6.915 -0.431 1.00 97.94 84 TYR A O 1
ATOM 702 N N . LYS A 1 85 ? -8.955 6.760 1.316 1.00 97.81 85 LYS A N 1
ATOM 703 C CA . LYS A 1 85 ? -10.156 7.001 0.510 1.00 97.81 85 LYS A CA 1
ATOM 704 C C . LYS A 1 85 ? -10.137 8.381 -0.136 1.00 97.81 85 LYS A C 1
ATOM 706 O O . LYS A 1 85 ? -10.515 8.493 -1.295 1.00 97.81 85 LYS A O 1
ATOM 711 N N . GLU A 1 86 ? -9.676 9.397 0.587 1.00 97.19 86 GLU A N 1
ATOM 712 C CA . GLU A 1 86 ? -9.577 10.766 0.078 1.00 97.19 86 GLU A CA 1
ATOM 713 C C . GLU A 1 86 ? -8.542 10.882 -1.050 1.00 97.19 86 GLU A C 1
ATOM 715 O O . GLU A 1 86 ? -8.863 11.361 -2.132 1.00 97.19 86 GLU A O 1
ATOM 720 N N . ILE A 1 87 ? -7.324 10.367 -0.845 1.00 97.06 87 ILE A N 1
ATOM 721 C CA . ILE A 1 87 ? -6.227 10.449 -1.827 1.00 97.06 87 ILE A CA 1
ATOM 722 C C . ILE A 1 87 ? -6.565 9.739 -3.142 1.00 97.06 87 ILE A C 1
ATOM 724 O O . ILE A 1 87 ? -6.126 10.176 -4.205 1.00 97.06 87 ILE A O 1
ATOM 728 N N . TYR A 1 88 ? -7.283 8.617 -3.075 1.00 95.88 88 TYR A N 1
ATOM 729 C CA . TYR A 1 88 ? -7.604 7.797 -4.245 1.00 95.88 88 TYR A CA 1
ATOM 730 C C . TYR A 1 88 ? -9.076 7.872 -4.654 1.00 95.88 88 TYR A C 1
ATOM 732 O O . TYR A 1 88 ? -9.529 7.005 -5.402 1.00 95.88 88 TYR A O 1
ATOM 740 N N . GLU A 1 89 ? -9.803 8.874 -4.150 1.00 96.12 89 GLU A N 1
ATOM 741 C CA . GLU A 1 89 ? -11.200 9.175 -4.490 1.00 96.12 89 GLU A CA 1
ATOM 742 C C . GLU A 1 89 ? -12.117 7.939 -4.430 1.00 96.12 89 GLU A C 1
ATOM 744 O O . GLU A 1 89 ? -12.943 7.676 -5.309 1.00 96.12 89 GLU A O 1
ATOM 749 N N . LYS A 1 90 ? -11.946 7.130 -3.380 1.00 96.25 90 LYS A N 1
ATOM 750 C CA . LYS A 1 90 ? -12.662 5.864 -3.220 1.00 96.25 90 LYS A CA 1
ATOM 751 C C . LYS A 1 90 ? -14.094 6.101 -2.772 1.00 96.25 90 LYS A C 1
ATOM 753 O O . LYS A 1 90 ? -14.336 6.639 -1.694 1.00 96.25 90 LYS A O 1
ATOM 758 N N . ASN A 1 91 ? -15.026 5.595 -3.572 1.00 95.44 91 ASN A N 1
ATOM 759 C CA . ASN A 1 91 ? -16.453 5.595 -3.289 1.00 95.44 91 ASN A CA 1
ATOM 760 C C . ASN A 1 91 ? -16.990 4.167 -3.411 1.00 95.44 91 ASN A C 1
ATOM 762 O O . ASN A 1 91 ? -16.768 3.510 -4.427 1.00 95.44 91 ASN A O 1
ATOM 766 N N . TYR A 1 92 ? -17.692 3.699 -2.381 1.00 96.75 92 TYR A N 1
ATOM 767 C CA . TYR A 1 92 ? -18.266 2.352 -2.317 1.00 96.75 92 TYR A CA 1
ATOM 768 C C . TYR A 1 92 ? -19.793 2.431 -2.339 1.00 96.75 92 TYR A C 1
ATOM 770 O O . TYR A 1 92 ? -20.375 3.413 -1.877 1.00 96.75 92 TYR A O 1
ATOM 778 N N . ALA A 1 93 ? -20.458 1.409 -2.879 1.00 96.00 93 ALA A N 1
ATOM 779 C CA . ALA A 1 93 ? -21.896 1.457 -3.133 1.00 96.00 93 ALA A CA 1
ATOM 780 C C . ALA A 1 93 ? -22.739 1.411 -1.849 1.00 96.00 93 ALA A C 1
ATOM 782 O O . ALA A 1 93 ? -23.862 1.913 -1.820 1.00 96.00 93 ALA A O 1
ATOM 783 N N . ASN A 1 94 ? -22.232 0.767 -0.796 1.00 97.31 94 ASN A N 1
ATOM 784 C CA . ASN A 1 94 ? -22.918 0.625 0.485 1.00 97.31 94 ASN A CA 1
ATOM 785 C C . ASN A 1 94 ? -21.925 0.367 1.631 1.00 97.31 94 ASN A C 1
ATOM 787 O O . ASN A 1 94 ? -20.762 0.038 1.404 1.00 97.31 94 ASN A O 1
ATOM 791 N N . GLN A 1 95 ? -22.414 0.465 2.872 1.00 97.06 95 GLN A N 1
ATOM 792 C CA . GLN A 1 95 ? -21.593 0.273 4.071 1.00 97.06 95 GLN A CA 1
ATOM 793 C C . GLN A 1 95 ? -20.968 -1.126 4.151 1.00 97.06 95 GLN A C 1
ATOM 795 O O . GLN A 1 95 ? -19.827 -1.255 4.574 1.00 97.06 95 GLN A O 1
ATOM 800 N N . SER A 1 96 ? -21.683 -2.171 3.720 1.00 98.00 96 SER A N 1
ATOM 801 C CA . SER A 1 96 ? -21.155 -3.539 3.760 1.00 98.00 96 SER A CA 1
ATOM 802 C C . SER A 1 96 ? -19.960 -3.717 2.823 1.00 98.00 96 SER A C 1
ATOM 804 O O . SER A 1 96 ? -19.018 -4.429 3.166 1.00 98.00 96 SER A O 1
ATOM 806 N N . GLU A 1 97 ? -19.993 -3.093 1.646 1.00 97.50 97 GLU A N 1
ATOM 807 C CA . GLU A 1 97 ? -18.857 -3.067 0.728 1.00 97.50 97 GLU A CA 1
ATOM 808 C C . GLU A 1 97 ? -17.704 -2.259 1.320 1.00 97.50 97 GLU A C 1
ATOM 810 O O . GLU A 1 97 ? -16.568 -2.724 1.307 1.00 97.50 97 GLU A O 1
ATOM 815 N N . GLU A 1 98 ? -17.987 -1.081 1.880 1.00 97.88 98 GLU A N 1
ATOM 816 C CA . GLU A 1 98 ? -16.957 -0.266 2.520 1.00 97.88 98 GLU A CA 1
ATOM 817 C C . GLU A 1 98 ? -16.260 -1.02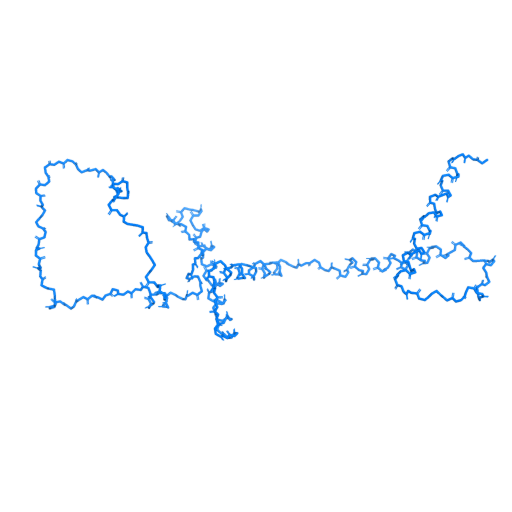3 3.658 1.00 97.88 98 GLU A C 1
ATOM 819 O O . GLU A 1 98 ? -15.032 -1.012 3.745 1.00 97.88 98 GLU A O 1
ATOM 824 N N . ASP A 1 99 ? -17.025 -1.712 4.504 1.00 98.00 99 ASP A N 1
ATOM 825 C CA . ASP A 1 99 ? -16.496 -2.513 5.603 1.00 98.00 99 ASP A CA 1
ATOM 826 C C . ASP A 1 99 ? -15.596 -3.638 5.084 1.00 98.00 99 ASP A C 1
ATOM 828 O O . ASP A 1 99 ? -14.483 -3.817 5.577 1.00 98.00 99 ASP A O 1
ATOM 832 N N . TYR A 1 100 ? -16.027 -4.341 4.034 1.00 98.25 100 TYR A N 1
ATOM 833 C CA . TYR A 1 100 ? -15.209 -5.359 3.377 1.00 98.25 100 TYR A CA 1
ATOM 834 C C . TYR A 1 100 ? -13.900 -4.776 2.819 1.00 98.25 100 TYR A C 1
ATOM 836 O O . TYR A 1 100 ? -12.815 -5.297 3.087 1.00 98.25 100 TYR A O 1
ATOM 844 N N . ARG A 1 101 ? -13.983 -3.665 2.080 1.00 98.44 101 ARG A N 1
ATOM 845 C CA . ARG A 1 101 ? -12.828 -2.993 1.462 1.00 98.44 101 ARG A CA 1
ATOM 846 C C . ARG A 1 101 ? -11.849 -2.476 2.511 1.00 98.44 101 ARG A C 1
ATOM 848 O O . ARG A 1 101 ? -10.637 -2.583 2.323 1.00 98.44 101 ARG A O 1
ATOM 855 N N . ARG A 1 102 ? -12.361 -1.987 3.641 1.00 98.06 102 ARG A N 1
ATOM 856 C CA . ARG A 1 102 ? -11.560 -1.555 4.788 1.00 98.06 102 ARG A CA 1
ATOM 857 C C . ARG A 1 102 ? -10.789 -2.720 5.407 1.00 98.06 102 ARG A C 1
ATOM 859 O O . ARG A 1 102 ? -9.594 -2.583 5.663 1.00 98.06 102 ARG A O 1
ATOM 866 N N . GLU A 1 103 ? -11.413 -3.885 5.579 1.00 98.00 103 GLU A N 1
ATOM 867 C CA . GLU A 1 103 ? -10.715 -5.076 6.084 1.00 98.00 103 GLU A CA 1
ATOM 868 C C . GLU A 1 103 ? -9.616 -5.561 5.127 1.00 98.00 103 GLU A C 1
ATOM 870 O O . GLU A 1 103 ? -8.501 -5.873 5.560 1.00 98.00 103 GLU A O 1
ATOM 875 N N . VAL A 1 104 ? -9.875 -5.550 3.815 1.00 98.44 104 VAL A N 1
ATOM 876 C CA . VAL A 1 104 ? -8.857 -5.867 2.799 1.00 98.44 104 VAL A CA 1
ATOM 877 C C . VAL A 1 104 ? -7.696 -4.870 2.856 1.00 98.44 104 VAL A C 1
ATOM 879 O O . VAL A 1 104 ? -6.528 -5.270 2.883 1.00 98.44 104 VAL A O 1
ATOM 882 N N . PHE A 1 105 ? -8.000 -3.576 2.959 1.00 98.38 105 PHE A N 1
ATOM 883 C CA . PHE A 1 105 ? -7.001 -2.525 3.134 1.00 98.38 105 PHE A CA 1
ATOM 884 C C . PHE A 1 105 ? -6.143 -2.741 4.381 1.00 98.38 105 PHE A C 1
ATOM 886 O O . PHE A 1 105 ? -4.915 -2.659 4.318 1.00 98.38 105 PHE A O 1
ATOM 893 N N . TYR A 1 106 ? -6.757 -3.102 5.504 1.00 97.75 106 TYR A N 1
ATOM 894 C CA . TYR A 1 106 ? -6.058 -3.405 6.747 1.00 97.75 106 TYR A CA 1
ATOM 895 C C . TYR A 1 106 ? -5.140 -4.624 6.641 1.00 97.75 106 TYR A C 1
ATOM 897 O O . TYR A 1 106 ? -4.006 -4.581 7.133 1.00 97.75 106 TYR A O 1
ATOM 905 N N . ALA A 1 107 ? -5.578 -5.679 5.956 1.00 98.06 107 ALA A N 1
ATOM 906 C CA . ALA A 1 107 ? -4.738 -6.837 5.675 1.00 98.06 107 ALA A CA 1
ATOM 907 C C . ALA A 1 107 ? -3.530 -6.462 4.795 1.00 98.06 107 ALA A C 1
ATOM 909 O O . ALA A 1 107 ? -2.391 -6.838 5.092 1.00 98.06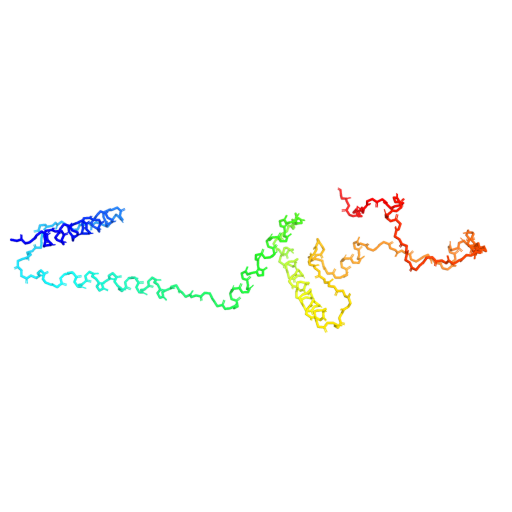 107 ALA A O 1
ATOM 910 N N . ASN A 1 108 ? -3.753 -5.659 3.752 1.00 98.38 108 ASN A N 1
ATOM 911 C CA . ASN A 1 108 ? -2.699 -5.187 2.856 1.00 98.38 108 ASN A CA 1
ATOM 912 C C . ASN A 1 108 ? -1.722 -4.224 3.548 1.00 98.38 108 ASN A C 1
ATOM 914 O O . ASN A 1 108 ? -0.512 -4.334 3.343 1.00 98.38 108 ASN A O 1
ATOM 918 N N . ARG A 1 109 ? -2.198 -3.341 4.431 1.00 97.31 109 ARG A N 1
ATOM 919 C CA . ARG A 1 109 ? -1.351 -2.495 5.287 1.00 97.31 109 ARG A CA 1
ATOM 920 C C . ARG A 1 109 ? -0.410 -3.332 6.138 1.00 97.31 109 ARG A C 1
ATOM 922 O O . ARG A 1 109 ? 0.793 -3.088 6.153 1.00 97.31 109 ARG A O 1
ATOM 929 N N . LEU A 1 110 ? -0.937 -4.351 6.809 1.00 97.19 110 LEU A N 1
ATOM 930 C CA . LEU A 1 110 ? -0.127 -5.230 7.647 1.00 97.19 110 LEU A CA 1
ATOM 931 C C . LEU A 1 110 ? 0.914 -6.006 6.828 1.00 97.19 110 LEU A C 1
ATOM 933 O O . LEU A 1 110 ? 2.044 -6.197 7.277 1.00 97.19 110 LEU A O 1
ATOM 937 N N . LYS A 1 111 ? 0.561 -6.417 5.604 1.00 98.00 111 LYS A N 1
ATOM 938 C CA . LYS A 1 111 ? 1.502 -7.018 4.652 1.00 98.00 111 LYS A CA 1
ATOM 939 C C . LYS A 1 111 ? 2.638 -6.056 4.293 1.00 98.00 111 LYS A C 1
ATOM 941 O O . LYS A 1 111 ? 3.790 -6.481 4.293 1.00 98.00 111 LYS A O 1
ATOM 946 N N . VAL A 1 112 ? 2.329 -4.786 4.020 1.00 98.12 112 VAL A N 1
ATOM 947 C CA . VAL A 1 112 ? 3.331 -3.748 3.722 1.00 98.12 112 VAL A CA 1
ATOM 948 C C . VAL A 1 112 ? 4.280 -3.546 4.903 1.00 98.12 112 VAL A C 1
ATOM 950 O O . VAL A 1 112 ? 5.489 -3.577 4.700 1.00 98.12 112 VAL A O 1
ATOM 953 N N . ILE A 1 113 ? 3.750 -3.406 6.123 1.00 97.38 113 ILE A N 1
ATOM 954 C CA . ILE A 1 113 ? 4.558 -3.217 7.339 1.00 97.38 113 ILE A CA 1
ATOM 955 C C . ILE A 1 113 ? 5.543 -4.378 7.510 1.00 97.38 113 ILE A C 1
ATOM 957 O O . ILE A 1 113 ? 6.750 -4.161 7.521 1.00 97.38 113 ILE A O 1
ATOM 961 N N . ARG A 1 114 ? 5.044 -5.621 7.520 1.00 98.12 114 ARG A N 1
ATOM 962 C CA . ARG A 1 114 ? 5.886 -6.820 7.678 1.00 98.12 114 ARG A CA 1
ATOM 963 C C . ARG A 1 114 ? 6.927 -6.966 6.571 1.00 98.12 114 ARG A C 1
ATOM 965 O O . ARG A 1 114 ? 8.039 -7.420 6.816 1.00 98.12 114 ARG A O 1
ATOM 972 N N . HIS A 1 115 ? 6.565 -6.631 5.334 1.00 98.50 115 HIS A N 1
ATOM 973 C CA . HIS A 1 115 ? 7.503 -6.694 4.219 1.00 98.50 115 HIS A CA 1
ATOM 974 C C . HIS A 1 115 ? 8.618 -5.657 4.363 1.00 98.50 115 HIS A C 1
ATOM 976 O O . HIS A 1 115 ? 9.778 -5.967 4.102 1.00 98.50 115 HIS A O 1
ATOM 982 N N . ASN A 1 116 ? 8.279 -4.444 4.796 1.00 98.44 116 ASN A N 1
ATOM 983 C CA . ASN A 1 116 ? 9.252 -3.375 4.975 1.00 98.44 116 ASN A CA 1
ATOM 984 C C . ASN A 1 116 ? 10.171 -3.630 6.169 1.00 98.44 116 ASN A C 1
ATOM 986 O O . ASN A 1 116 ? 11.365 -3.414 6.041 1.00 98.44 116 ASN A O 1
ATOM 990 N N . GLU A 1 117 ? 9.674 -4.230 7.252 1.00 98.38 117 GLU A N 1
ATOM 991 C CA . GLU A 1 117 ? 10.538 -4.737 8.327 1.00 98.38 117 GLU A CA 1
ATOM 992 C C . GLU A 1 117 ? 11.573 -5.745 7.793 1.00 98.38 117 GLU A C 1
ATOM 994 O O . GLU A 1 117 ? 12.741 -5.722 8.175 1.00 98.38 117 GLU A O 1
ATOM 999 N N . GLN A 1 118 ? 11.179 -6.638 6.879 1.00 98.19 118 GLN A N 1
ATOM 1000 C CA . GLN A 1 118 ? 12.115 -7.579 6.250 1.00 98.19 118 GLN A CA 1
ATOM 1001 C C . GLN A 1 118 ? 13.082 -6.888 5.281 1.00 98.19 118 GLN A C 1
ATOM 1003 O O . GLN A 1 118 ? 14.236 -7.301 5.180 1.00 98.19 118 GLN A O 1
ATOM 1008 N N . PHE A 1 119 ? 12.629 -5.856 4.570 1.00 98.00 119 PHE A N 1
ATOM 1009 C CA . PHE A 1 119 ? 13.469 -5.032 3.703 1.00 98.00 119 PHE A CA 1
ATOM 1010 C C . PHE A 1 119 ? 14.535 -4.274 4.497 1.00 98.00 119 PHE A C 1
ATOM 1012 O O . PHE A 1 119 ? 15.708 -4.346 4.143 1.00 98.00 119 PHE A O 1
ATOM 1019 N N . ASP A 1 120 ? 14.156 -3.637 5.605 1.00 97.94 120 ASP A N 1
ATOM 1020 C CA . ASP A 1 120 ? 15.071 -2.881 6.467 1.00 97.94 120 ASP A CA 1
ATOM 1021 C C . ASP A 1 120 ? 16.136 -3.792 7.099 1.00 97.94 120 ASP A C 1
ATOM 1023 O O . ASP A 1 120 ? 17.281 -3.390 7.297 1.00 97.94 120 ASP A O 1
ATOM 1027 N N . ASN A 1 121 ? 15.787 -5.061 7.333 1.00 97.62 121 ASN A N 1
ATOM 1028 C CA . ASN A 1 121 ? 16.712 -6.105 7.779 1.00 97.62 121 ASN A CA 1
ATOM 1029 C C . ASN A 1 121 ? 17.526 -6.756 6.638 1.00 97.62 121 ASN A C 1
ATOM 1031 O O . ASN A 1 121 ? 18.254 -7.720 6.874 1.00 97.62 121 ASN A O 1
ATOM 1035 N N . GLY A 1 122 ? 17.390 -6.292 5.392 1.00 97.50 122 GLY A N 1
ATOM 1036 C CA . GLY A 1 122 ? 18.112 -6.813 4.225 1.00 97.50 122 GLY A CA 1
ATOM 1037 C C . GLY A 1 122 ? 17.623 -8.170 3.697 1.00 97.50 122 GLY A C 1
ATOM 1038 O O . GLY A 1 122 ? 18.234 -8.730 2.790 1.00 97.50 122 GLY A O 1
ATOM 1039 N N . ALA A 1 123 ? 16.518 -8.713 4.221 1.00 97.94 123 ALA A N 1
ATOM 1040 C CA . ALA A 1 123 ? 15.942 -9.989 3.780 1.00 97.94 123 ALA A CA 1
ATOM 1041 C C . ALA A 1 123 ? 15.092 -9.865 2.499 1.00 97.94 123 ALA A C 1
ATOM 1043 O O . ALA A 1 123 ? 14.775 -10.870 1.855 1.00 97.94 123 ALA A O 1
ATOM 1044 N N . LYS A 1 124 ? 14.702 -8.642 2.123 1.00 97.69 124 LYS A N 1
ATOM 1045 C CA . LYS A 1 124 ? 14.026 -8.322 0.856 1.00 97.69 124 LYS A CA 1
ATOM 1046 C C . LYS A 1 124 ? 14.840 -7.288 0.090 1.00 97.69 124 LYS A C 1
ATOM 1048 O O . LYS A 1 124 ? 15.450 -6.413 0.685 1.00 97.69 124 LYS A O 1
ATOM 1053 N N . SER A 1 125 ? 14.820 -7.375 -1.238 1.00 98.06 125 SER A N 1
ATOM 1054 C CA . SER A 1 125 ? 15.537 -6.453 -2.131 1.00 98.06 125 SER A CA 1
ATOM 1055 C C . SER A 1 125 ? 14.716 -5.226 -2.542 1.00 98.06 125 SER A C 1
ATOM 1057 O O . SER A 1 125 ? 15.198 -4.392 -3.303 1.00 98.06 125 SER A O 1
ATOM 1059 N N . TYR A 1 126 ? 13.463 -5.136 -2.098 1.00 98.06 126 TYR A N 1
ATOM 1060 C CA . TYR A 1 126 ? 12.546 -4.050 -2.428 1.00 98.06 126 TYR A CA 1
ATOM 1061 C C . TYR A 1 126 ? 11.674 -3.705 -1.225 1.00 98.06 126 TYR A C 1
ATOM 1063 O O . TYR A 1 126 ? 11.517 -4.523 -0.321 1.00 98.06 126 TYR A O 1
ATOM 1071 N N . SER A 1 127 ? 11.087 -2.512 -1.239 1.00 97.88 127 SER A N 1
ATOM 1072 C CA . SER A 1 127 ? 10.089 -2.071 -0.268 1.00 97.88 127 SER A CA 1
ATOM 1073 C C . SER A 1 127 ? 8.700 -2.008 -0.905 1.00 97.88 127 SER A C 1
ATOM 1075 O O . SER A 1 127 ? 8.542 -1.981 -2.127 1.00 97.88 127 SER A O 1
ATOM 1077 N N . MET A 1 128 ? 7.671 -2.012 -0.066 1.00 98.06 128 MET A N 1
ATOM 1078 C CA . MET A 1 128 ? 6.275 -1.885 -0.463 1.00 98.06 128 MET A CA 1
ATOM 1079 C C . MET A 1 128 ? 5.675 -0.596 0.100 1.00 98.06 128 MET A C 1
ATOM 1081 O O . MET A 1 128 ? 6.085 -0.090 1.143 1.00 98.06 128 MET A O 1
ATOM 1085 N N . LYS A 1 129 ? 4.652 -0.079 -0.578 1.00 97.31 129 LYS A N 1
ATOM 1086 C CA . LYS A 1 129 ? 3.847 1.053 -0.115 1.00 97.31 129 LYS A CA 1
ATOM 1087 C C . LYS A 1 129 ? 2.385 0.801 -0.466 1.00 97.31 129 LYS A C 1
ATOM 1089 O O . LYS A 1 129 ? 2.096 0.161 -1.478 1.00 97.31 129 LYS A O 1
ATOM 1094 N N . LEU A 1 130 ? 1.478 1.328 0.352 1.00 96.94 130 LEU A N 1
ATOM 1095 C CA . LEU A 1 130 ? 0.060 1.404 0.014 1.00 96.94 130 LEU A CA 1
ATOM 1096 C C . LEU A 1 130 ? -0.147 2.264 -1.244 1.00 96.94 130 LEU A C 1
ATOM 1098 O O . LEU A 1 130 ? 0.465 3.323 -1.401 1.00 96.94 130 LEU A O 1
ATOM 1102 N N . ASN A 1 131 ? -0.995 1.792 -2.151 1.00 96.25 131 ASN A N 1
ATOM 1103 C CA . ASN A 1 131 ? -1.280 2.416 -3.440 1.00 96.25 131 ASN A CA 1
ATOM 1104 C C . ASN A 1 131 ? -2.784 2.334 -3.746 1.00 96.25 131 ASN A C 1
ATOM 1106 O O . ASN A 1 131 ? -3.542 1.773 -2.960 1.00 96.25 131 ASN A O 1
ATOM 1110 N N . LYS A 1 132 ? -3.231 2.848 -4.897 1.00 95.38 132 LYS A N 1
ATOM 1111 C CA . LYS A 1 132 ? -4.659 2.866 -5.267 1.00 95.38 132 LYS A CA 1
ATOM 1112 C C . LYS A 1 132 ? -5.361 1.500 -5.292 1.00 95.38 132 LYS A C 1
ATOM 1114 O O . LYS A 1 132 ? -6.583 1.471 -5.288 1.00 95.38 132 LYS A O 1
ATOM 1119 N N . TYR A 1 133 ? -4.623 0.393 -5.282 1.00 96.06 133 TYR A N 1
ATOM 1120 C CA . TYR A 1 133 ? -5.149 -0.976 -5.266 1.00 96.06 133 TYR A CA 1
ATOM 1121 C C . TYR A 1 133 ? -5.102 -1.629 -3.881 1.00 96.06 133 TYR A C 1
ATOM 1123 O O . TYR A 1 133 ? -5.300 -2.833 -3.754 1.00 96.06 133 TYR A O 1
ATOM 1131 N N . SER A 1 134 ? -4.779 -0.868 -2.834 1.00 97.62 134 SER A N 1
ATOM 1132 C CA . SER A 1 134 ? -4.651 -1.405 -1.481 1.00 97.62 134 SER A CA 1
ATOM 1133 C C . SER A 1 134 ? -5.957 -1.937 -0.885 1.00 97.62 134 SER A C 1
ATOM 1135 O O . SER A 1 134 ? -5.882 -2.706 0.063 1.00 97.62 134 SER A O 1
ATOM 1137 N N . ASP A 1 135 ? -7.116 -1.601 -1.441 1.00 97.75 135 ASP A N 1
ATOM 1138 C CA . ASP A 1 135 ? -8.444 -2.129 -1.099 1.00 97.75 135 ASP A CA 1
ATOM 1139 C C . ASP A 1 135 ? -8.849 -3.384 -1.898 1.00 97.75 135 ASP A C 1
ATOM 1141 O O . ASP A 1 135 ? -9.963 -3.892 -1.737 1.00 97.75 135 ASP A O 1
ATOM 1145 N N . LEU A 1 136 ? -7.963 -3.891 -2.763 1.00 97.44 136 LEU A N 1
ATOM 1146 C CA . LEU A 1 136 ? -8.194 -5.095 -3.557 1.00 97.44 136 LEU A CA 1
ATOM 1147 C C . LEU A 1 136 ? -7.444 -6.298 -2.989 1.00 97.44 136 LEU A C 1
ATOM 1149 O O . LEU A 1 136 ? -6.291 -6.217 -2.545 1.00 97.44 136 LEU A O 1
ATOM 1153 N N . THR A 1 137 ? -8.099 -7.450 -3.055 1.00 97.38 137 THR A N 1
ATOM 1154 C CA . THR A 1 137 ? -7.447 -8.748 -2.889 1.00 97.38 137 THR A CA 1
ATOM 1155 C C . THR A 1 137 ? -6.510 -9.032 -4.064 1.00 97.38 137 THR A C 1
ATOM 1157 O O . THR A 1 137 ? -6.562 -8.384 -5.114 1.00 97.38 137 THR A O 1
ATOM 1160 N N . HIS A 1 138 ? -5.617 -10.009 -3.897 1.00 94.94 138 HIS A N 1
ATOM 1161 C CA . HIS A 1 138 ? -4.697 -10.375 -4.970 1.00 94.94 138 HIS A CA 1
ATOM 1162 C C . HIS A 1 138 ? -5.456 -10.900 -6.194 1.00 94.94 138 HIS A C 1
ATOM 1164 O O . HIS A 1 138 ? -5.132 -10.545 -7.325 1.00 94.94 138 HIS A O 1
ATOM 1170 N N . GLU A 1 139 ? -6.489 -11.699 -5.954 1.00 95.25 139 GLU A N 1
ATOM 1171 C CA . GLU A 1 139 ? -7.341 -12.307 -6.964 1.00 95.25 139 GLU A CA 1
ATOM 1172 C C . GLU A 1 139 ? -8.109 -11.239 -7.749 1.00 95.25 139 GLU A C 1
ATOM 1174 O O . GLU A 1 139 ? -8.075 -11.255 -8.978 1.00 95.25 139 GLU A O 1
ATOM 1179 N N . GLU A 1 140 ? -8.728 -10.272 -7.063 1.00 94.69 140 GLU A N 1
ATOM 1180 C CA . GLU A 1 140 ? -9.401 -9.136 -7.710 1.00 94.69 140 GLU A CA 1
ATOM 1181 C C . GLU A 1 140 ? -8.422 -8.297 -8.533 1.00 94.69 140 GLU A C 1
ATOM 1183 O O . GLU A 1 140 ? -8.712 -7.950 -9.677 1.00 94.69 140 GLU A O 1
ATOM 1188 N N . PHE A 1 141 ? -7.239 -7.998 -7.984 1.00 94.31 141 PHE A N 1
ATOM 1189 C CA . PHE A 1 141 ? -6.224 -7.232 -8.703 1.00 94.31 141 PHE A CA 1
ATOM 1190 C C . PHE A 1 141 ? -5.782 -7.945 -9.984 1.00 94.31 141 PHE A C 1
ATOM 1192 O O . PHE A 1 141 ? -5.679 -7.316 -11.035 1.00 94.31 141 PHE A O 1
ATOM 1199 N N . VAL A 1 142 ? -5.538 -9.258 -9.918 1.00 92.50 142 VAL A N 1
ATOM 1200 C CA . VAL A 1 142 ? -5.171 -10.057 -11.094 1.00 92.50 142 VAL A CA 1
ATOM 1201 C C . VAL A 1 142 ? -6.311 -10.073 -12.110 1.00 92.50 142 VAL A C 1
ATOM 1203 O O . VAL A 1 142 ? -6.053 -9.870 -13.291 1.00 92.50 142 VAL A O 1
ATOM 1206 N N . GLN A 1 143 ? -7.558 -10.255 -11.678 1.00 90.44 143 GLN A N 1
ATOM 1207 C CA . GLN A 1 143 ? -8.711 -10.248 -12.582 1.00 90.44 143 GLN A CA 1
ATOM 1208 C C . GLN A 1 143 ? -8.915 -8.894 -13.275 1.00 90.44 143 GLN A C 1
ATOM 1210 O O . GLN A 1 143 ? -9.269 -8.863 -14.451 1.00 90.44 143 GLN A O 1
ATOM 1215 N N . LEU A 1 144 ? -8.675 -7.787 -12.569 1.00 89.06 144 LEU A N 1
ATOM 1216 C CA . LEU A 1 144 ? -8.868 -6.435 -13.091 1.00 89.06 144 LEU A CA 1
ATOM 1217 C C . LEU A 1 144 ? -7.706 -5.975 -13.985 1.00 89.06 144 LEU A C 1
ATOM 1219 O O . LEU A 1 144 ? -7.924 -5.348 -15.018 1.00 89.06 144 LEU A O 1
ATOM 1223 N N . MET A 1 145 ? -6.468 -6.259 -13.573 1.00 89.75 145 MET A N 1
ATOM 1224 C CA . MET A 1 145 ? -5.268 -5.620 -14.127 1.00 89.75 145 MET A CA 1
ATOM 1225 C C . MET A 1 145 ? -4.422 -6.544 -15.005 1.00 89.75 145 MET A C 1
ATOM 1227 O O . MET A 1 145 ? -3.463 -6.072 -15.621 1.00 89.75 145 MET A O 1
ATOM 1231 N N . ASN A 1 146 ? -4.730 -7.842 -15.066 1.00 87.38 146 ASN A N 1
ATOM 1232 C CA . ASN A 1 146 ? -4.008 -8.791 -15.906 1.00 87.38 146 ASN A CA 1
ATOM 1233 C C . ASN A 1 146 ? -4.873 -9.256 -17.085 1.00 87.38 146 ASN A C 1
ATOM 1235 O O . ASN A 1 146 ? -5.790 -10.058 -16.933 1.00 87.38 146 ASN A O 1
ATOM 1239 N N . GLY A 1 147 ? -4.545 -8.774 -18.285 1.00 81.56 147 GLY A N 1
ATOM 1240 C CA . GLY A 1 147 ? -5.213 -9.161 -19.532 1.00 81.56 147 GLY A CA 1
ATOM 1241 C C . GLY A 1 147 ? -4.452 -10.189 -20.374 1.00 81.56 147 GLY A C 1
ATOM 1242 O O . GLY A 1 147 ? -4.895 -10.511 -21.478 1.00 81.56 147 GLY A O 1
ATOM 1243 N N . PHE A 1 148 ? -3.295 -10.681 -19.913 1.00 85.25 148 PHE A N 1
ATOM 1244 C CA . PHE A 1 148 ? -2.450 -11.553 -20.726 1.00 85.25 148 PHE A CA 1
ATOM 1245 C C . PHE A 1 148 ? -3.099 -12.926 -20.936 1.00 85.25 148 PHE A C 1
ATOM 1247 O O . PHE A 1 148 ? -3.350 -13.670 -19.988 1.00 85.25 148 PHE A O 1
ATOM 1254 N N . LYS A 1 149 ? -3.333 -13.283 -22.201 1.00 82.69 149 LYS A N 1
ATOM 1255 C CA . LYS A 1 149 ? -3.839 -14.596 -22.610 1.00 82.69 149 LYS A CA 1
ATOM 1256 C C . LYS A 1 149 ? -2.769 -15.293 -23.434 1.00 82.69 149 LYS A C 1
ATOM 1258 O O . LYS A 1 149 ? -2.364 -14.792 -24.481 1.00 82.69 149 LYS A O 1
ATOM 1263 N N . ILE A 1 150 ? -2.315 -16.449 -22.958 1.00 80.56 150 ILE A N 1
ATOM 1264 C CA . ILE A 1 150 ? -1.375 -17.288 -23.704 1.00 80.56 150 ILE A CA 1
ATOM 1265 C C . ILE A 1 150 ? -2.102 -17.812 -24.945 1.00 80.56 150 ILE A C 1
ATOM 1267 O O . ILE A 1 150 ? -3.130 -18.479 -24.827 1.00 80.56 150 ILE A O 1
ATOM 1271 N N . ALA A 1 151 ? -1.573 -17.500 -26.129 1.00 75.25 151 ALA A N 1
ATOM 1272 C CA . ALA A 1 151 ? -2.060 -18.067 -27.380 1.00 75.25 151 ALA A CA 1
ATOM 1273 C C . ALA A 1 151 ? -1.866 -19.590 -27.373 1.00 75.25 151 ALA A C 1
ATOM 1275 O O . ALA A 1 151 ? -0.856 -20.098 -26.874 1.00 75.25 151 ALA A O 1
ATOM 1276 N N . SER A 1 152 ? -2.827 -20.331 -27.927 1.00 75.25 152 SER A N 1
ATOM 1277 C CA . SER A 1 152 ? -2.686 -21.780 -28.039 1.00 75.25 152 SER A CA 1
ATOM 1278 C C . SER A 1 152 ? -1.495 -22.113 -28.950 1.00 75.25 152 SER A C 1
ATOM 1280 O O . SER A 1 152 ? -1.153 -21.345 -29.852 1.00 75.25 152 SER A O 1
ATOM 1282 N N . LYS A 1 153 ? -0.845 -23.268 -28.740 1.00 64.06 153 LYS A N 1
ATOM 1283 C CA . LYS A 1 153 ? 0.334 -23.693 -29.527 1.00 64.06 153 LYS A CA 1
ATOM 1284 C C . LYS A 1 153 ? 0.097 -23.714 -31.054 1.00 64.06 153 LYS A C 1
ATOM 1286 O O . LYS A 1 153 ? 1.075 -23.788 -31.788 1.00 64.06 153 LYS A O 1
ATOM 1291 N N . GLY A 1 154 ? -1.154 -23.650 -31.526 1.00 64.31 154 GLY A N 1
ATOM 1292 C CA . GLY A 1 154 ? -1.521 -23.605 -32.948 1.00 64.31 154 GLY A CA 1
ATOM 1293 C C . GLY A 1 154 ? -1.751 -22.204 -33.535 1.00 64.31 154 GLY A C 1
ATOM 1294 O O . GLY A 1 154 ? -1.722 -22.061 -34.754 1.00 64.31 154 GLY A O 1
ATOM 1295 N N . ASP A 1 155 ? -1.931 -21.173 -32.704 1.00 61.88 155 ASP A N 1
ATOM 1296 C CA . ASP A 1 155 ? -2.202 -19.795 -33.159 1.00 61.88 155 ASP A CA 1
ATOM 1297 C C . ASP A 1 155 ? -0.918 -18.985 -33.387 1.00 61.88 155 ASP A C 1
ATOM 1299 O O . ASP A 1 155 ? -0.926 -17.917 -34.006 1.00 61.88 155 ASP A O 1
ATOM 1303 N N . TYR A 1 156 ? 0.212 -19.497 -32.894 1.00 63.47 156 TYR A N 1
ATOM 1304 C CA . TYR A 1 156 ? 1.518 -18.884 -33.075 1.00 63.47 156 TYR A CA 1
ATOM 1305 C C . TYR A 1 156 ? 2.010 -19.105 -34.510 1.00 63.47 156 TYR A C 1
ATOM 1307 O O . TYR A 1 156 ? 2.648 -20.108 -34.827 1.00 63.47 156 TYR A O 1
ATOM 1315 N N . LYS A 1 157 ? 1.731 -18.144 -35.394 1.00 67.94 157 LYS A N 1
ATOM 1316 C CA . LYS A 1 157 ? 2.448 -18.013 -36.667 1.00 67.94 157 LYS A CA 1
ATOM 1317 C C . LYS A 1 157 ? 3.752 -17.265 -36.381 1.00 67.94 157 LYS A C 1
ATOM 1319 O O . LYS A 1 157 ? 3.675 -16.079 -36.063 1.00 67.94 157 LYS A O 1
ATOM 1324 N N . PRO A 1 158 ? 4.937 -17.895 -36.475 1.00 63.72 158 PRO A N 1
ATOM 1325 C CA . PRO A 1 158 ? 6.199 -17.187 -36.304 1.00 63.72 158 PRO A CA 1
ATOM 1326 C C . PRO A 1 158 ? 6.387 -16.208 -37.469 1.00 63.72 158 PRO A C 1
ATOM 1328 O O . PRO A 1 158 ? 6.968 -16.545 -38.499 1.00 63.72 158 PRO A O 1
ATOM 1331 N N . SER A 1 159 ? 5.884 -14.981 -37.340 1.00 66.44 159 SER A N 1
ATOM 1332 C CA . SER A 1 159 ? 6.309 -13.893 -38.211 1.00 66.44 159 SER A CA 1
ATOM 1333 C C . SER A 1 159 ? 7.673 -13.437 -37.708 1.00 66.44 159 SER A C 1
ATOM 1335 O O . SER A 1 159 ? 7.774 -12.895 -36.609 1.00 66.44 159 SER A O 1
ATOM 1337 N N . SER A 1 160 ? 8.713 -13.694 -38.503 1.00 63.38 160 SER A N 1
ATOM 1338 C CA . SER A 1 160 ? 10.113 -13.316 -38.264 1.00 63.38 160 SER A CA 1
ATOM 1339 C C . SER A 1 160 ? 10.728 -13.870 -36.974 1.00 63.38 160 SER A C 1
ATOM 1341 O O . SER A 1 160 ? 10.661 -13.264 -35.909 1.00 63.38 160 SER A O 1
ATOM 1343 N N . VAL A 1 161 ? 11.446 -14.990 -37.099 1.00 63.91 161 VAL A N 1
ATOM 1344 C CA . VAL A 1 161 ? 12.550 -15.283 -36.177 1.00 63.91 161 VAL A CA 1
ATOM 1345 C C . VAL A 1 161 ? 13.486 -14.077 -36.232 1.00 63.91 161 VAL A C 1
ATOM 1347 O O . VAL A 1 161 ? 14.078 -13.809 -37.281 1.00 63.91 161 VAL A O 1
ATOM 1350 N N . LEU A 1 162 ? 13.585 -13.328 -35.131 1.00 64.62 162 LEU A N 1
ATOM 1351 C CA . LEU A 1 162 ? 14.613 -12.308 -34.968 1.00 64.62 162 LEU A CA 1
ATOM 1352 C C . LEU A 1 162 ? 15.955 -13.034 -35.043 1.00 64.62 162 LEU A C 1
ATOM 1354 O O . LEU A 1 162 ? 16.385 -13.674 -34.085 1.00 64.62 162 LEU A O 1
ATOM 1358 N N . LYS A 1 163 ? 16.594 -12.998 -36.214 1.00 65.88 163 LYS A N 1
ATOM 1359 C CA . LYS A 1 163 ? 17.997 -13.384 -36.314 1.00 65.88 163 LYS A CA 1
ATOM 1360 C C . LYS A 1 163 ? 18.753 -12.386 -35.445 1.00 65.88 163 LYS A C 1
ATOM 1362 O O . LYS A 1 163 ? 18.543 -11.188 -35.650 1.00 65.88 163 LYS A O 1
ATOM 1367 N N . PRO A 1 164 ? 19.598 -12.832 -34.501 1.00 65.38 164 PRO A N 1
ATOM 1368 C CA . PRO A 1 164 ? 20.528 -11.927 -33.856 1.00 65.38 164 PRO A CA 1
ATOM 1369 C C . PRO A 1 164 ? 21.285 -11.237 -34.987 1.00 65.38 164 PRO A C 1
ATOM 1371 O O . PRO A 1 164 ? 21.988 -11.895 -35.759 1.00 65.38 164 PRO A O 1
ATOM 1374 N N . SER A 1 165 ? 21.055 -9.937 -35.172 1.00 62.88 165 SER A N 1
ATOM 1375 C CA . SER A 1 165 ? 21.940 -9.135 -35.998 1.00 62.88 165 SER A CA 1
ATOM 1376 C C . SER A 1 165 ? 23.340 -9.380 -35.449 1.00 62.88 165 SER A C 1
ATOM 1378 O O . SER A 1 165 ? 23.519 -9.445 -34.232 1.00 62.88 165 SER A O 1
ATOM 1380 N N . LEU A 1 166 ? 24.299 -9.625 -36.340 1.00 60.59 166 LEU A N 1
ATOM 1381 C CA . LEU A 1 166 ? 25.702 -9.840 -36.000 1.00 60.59 166 LEU A CA 1
ATOM 1382 C C . LEU A 1 166 ? 26.222 -8.558 -35.333 1.00 60.59 166 LEU A C 1
ATOM 1384 O O . LEU A 1 166 ? 26.770 -7.680 -35.990 1.00 60.59 166 LEU A O 1
ATOM 1388 N N . LEU A 1 167 ? 25.942 -8.409 -34.040 1.00 60.88 167 LEU A N 1
ATOM 1389 C CA . LEU A 1 167 ? 26.361 -7.304 -33.199 1.00 60.88 167 LEU A CA 1
ATOM 1390 C C . LEU A 1 167 ? 27.868 -7.447 -33.023 1.00 60.88 167 LEU A C 1
ATOM 1392 O O . LEU A 1 167 ? 28.352 -8.199 -32.183 1.00 60.88 167 LEU A O 1
ATOM 1396 N N . THR A 1 168 ? 28.615 -6.763 -33.878 1.00 63.12 168 THR A N 1
ATOM 1397 C CA . THR A 1 168 ? 30.066 -6.645 -33.782 1.00 63.12 168 THR A CA 1
ATOM 1398 C C . THR A 1 168 ? 30.387 -5.470 -32.859 1.00 63.12 168 THR A C 1
ATOM 1400 O O . THR A 1 168 ? 30.621 -4.360 -33.330 1.00 63.12 168 THR A O 1
ATOM 1403 N N . GLY A 1 169 ? 30.318 -5.678 -31.542 1.00 72.62 169 GLY A N 1
ATOM 1404 C CA . GLY A 1 169 ? 30.664 -4.651 -30.554 1.00 72.62 169 GLY A CA 1
ATOM 1405 C C . GLY A 1 169 ? 30.368 -5.057 -29.110 1.00 72.62 169 GLY A C 1
ATOM 1406 O O . GLY A 1 169 ? 29.538 -5.931 -28.863 1.00 72.62 169 GLY A O 1
ATOM 1407 N N . GLU A 1 170 ? 31.053 -4.419 -28.158 1.00 82.75 170 GLU A N 1
ATOM 1408 C CA . GLU A 1 170 ? 30.759 -4.559 -26.729 1.00 82.75 170 GLU A CA 1
ATOM 1409 C C . GLU A 1 170 ? 29.429 -3.871 -26.401 1.00 82.75 170 GLU A C 1
ATOM 1411 O O . GLU A 1 170 ? 29.192 -2.719 -26.771 1.00 82.75 170 GLU A O 1
ATOM 1416 N N . LEU A 1 171 ? 28.538 -4.594 -25.722 1.00 86.38 171 LEU A N 1
ATOM 1417 C CA . LEU A 1 171 ? 27.258 -4.051 -25.281 1.00 86.38 171 LEU A CA 1
ATOM 1418 C C . LEU A 1 171 ? 27.440 -3.238 -23.991 1.00 86.38 171 LEU A C 1
ATOM 1420 O O . LEU A 1 171 ? 28.246 -3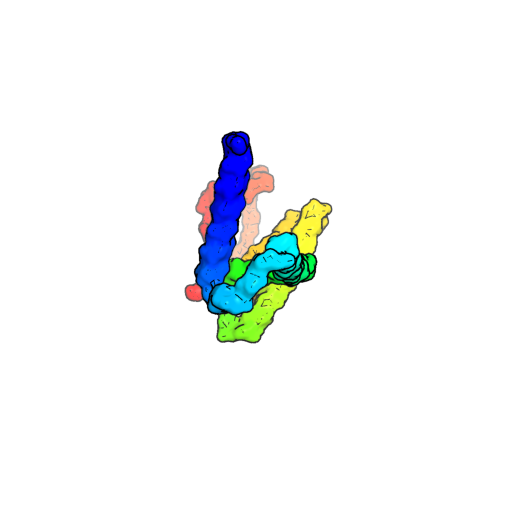.612 -23.135 1.00 86.38 171 LEU A O 1
ATOM 1424 N N . PRO A 1 172 ? 26.670 -2.154 -23.808 1.00 90.00 172 PRO A N 1
ATOM 1425 C CA . PRO A 1 172 ? 26.701 -1.389 -22.570 1.00 90.00 172 PRO A CA 1
ATOM 1426 C C . PRO A 1 172 ? 26.212 -2.230 -21.382 1.00 90.00 172 PRO A C 1
ATOM 1428 O O . PRO A 1 172 ? 25.283 -3.027 -21.506 1.00 90.00 172 PRO A O 1
ATOM 1431 N N . LEU A 1 173 ? 26.794 -1.991 -20.202 1.00 93.12 173 LEU A N 1
ATOM 1432 C CA . LEU A 1 173 ? 26.420 -2.687 -18.963 1.00 93.12 173 LEU A CA 1
ATOM 1433 C C . LEU A 1 173 ? 24.984 -2.366 -18.508 1.00 93.12 173 LEU A C 1
ATOM 1435 O O . LEU A 1 173 ? 24.330 -3.208 -17.904 1.00 93.12 173 LEU A O 1
ATOM 1439 N N . ASN A 1 174 ? 24.494 -1.152 -18.783 1.00 94.75 174 ASN A N 1
ATOM 1440 C CA . ASN A 1 174 ? 23.158 -0.691 -18.403 1.00 94.75 174 ASN A CA 1
ATOM 1441 C C . ASN A 1 174 ? 22.560 0.171 -19.520 1.00 94.75 174 ASN A C 1
ATOM 1443 O O . ASN A 1 174 ? 23.258 1.008 -20.092 1.00 94.75 174 ASN A O 1
ATOM 1447 N N . VAL A 1 175 ? 21.261 0.018 -19.779 1.00 94.00 175 VAL A N 1
ATOM 1448 C CA . VAL A 1 175 ? 20.515 0.819 -20.761 1.00 94.00 175 VAL A CA 1
ATOM 1449 C C . VAL A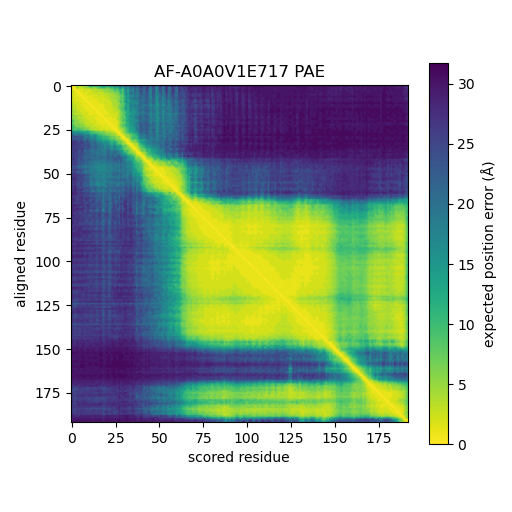 1 175 ? 19.226 1.329 -20.120 1.00 94.00 175 VAL A C 1
ATOM 1451 O O . VAL A 1 175 ? 18.483 0.552 -19.526 1.00 94.00 175 VAL A O 1
ATOM 1454 N N . ASP A 1 176 ? 18.948 2.629 -20.252 1.00 95.69 176 ASP A N 1
ATOM 1455 C CA . ASP A 1 176 ? 17.688 3.252 -19.825 1.00 95.69 176 ASP A CA 1
ATOM 1456 C C . ASP A 1 176 ? 17.101 4.082 -20.971 1.00 95.69 176 ASP A C 1
ATOM 1458 O O . ASP A 1 176 ? 17.451 5.246 -21.164 1.00 95.69 176 ASP A O 1
ATOM 1462 N N . TRP A 1 177 ? 16.168 3.485 -21.713 1.00 96.06 177 TRP A N 1
ATOM 1463 C CA . TRP A 1 177 ? 15.534 4.099 -22.885 1.00 96.06 177 TRP A CA 1
ATOM 1464 C C . TRP A 1 177 ? 14.724 5.364 -22.579 1.00 96.06 177 TRP A C 1
ATOM 1466 O O . TRP A 1 177 ? 14.412 6.126 -23.494 1.00 96.06 177 TRP A O 1
ATOM 1476 N N . ARG A 1 178 ? 14.393 5.626 -21.307 1.00 96.44 178 ARG A N 1
ATOM 1477 C CA . ARG A 1 178 ? 13.735 6.880 -20.911 1.00 96.44 178 ARG A CA 1
ATOM 1478 C C . ARG A 1 178 ? 14.664 8.075 -21.110 1.00 96.44 178 ARG A C 1
ATOM 1480 O O . ARG A 1 178 ? 14.190 9.145 -21.472 1.00 96.44 178 ARG A O 1
ATOM 1487 N N . LYS A 1 179 ? 15.976 7.888 -20.908 1.00 96.12 179 LYS A N 1
ATOM 1488 C CA . LYS A 1 179 ? 16.995 8.933 -21.122 1.00 96.12 179 LYS A CA 1
ATOM 1489 C C . LYS A 1 179 ? 17.148 9.295 -22.597 1.00 96.12 179 LYS A C 1
ATOM 1491 O O . LYS A 1 179 ? 17.472 10.432 -22.909 1.00 96.12 179 LYS A O 1
ATOM 1496 N N . GLU A 1 180 ? 16.829 8.348 -23.472 1.00 94.75 180 GLU A N 1
ATOM 1497 C CA . GLU A 1 180 ? 16.860 8.509 -24.928 1.00 94.75 180 GLU A CA 1
ATOM 1498 C C . GLU A 1 180 ? 15.546 9.078 -25.495 1.00 94.75 180 GLU A C 1
ATOM 1500 O O . GLU A 1 180 ? 15.400 9.217 -26.706 1.00 94.75 180 GLU A O 1
ATOM 1505 N N . GLY A 1 181 ? 14.550 9.371 -24.648 1.00 94.19 181 GLY A N 1
ATOM 1506 C CA . GLY A 1 181 ? 13.253 9.894 -25.092 1.00 94.19 181 GLY A CA 1
ATOM 1507 C C . GLY A 1 181 ? 12.390 8.886 -25.863 1.00 94.19 181 GLY A C 1
ATOM 1508 O O . GLY A 1 181 ? 11.411 9.275 -26.494 1.00 94.19 181 GLY A O 1
ATOM 1509 N N . LEU A 1 182 ? 12.721 7.590 -25.803 1.00 95.88 182 LEU A N 1
ATOM 1510 C CA . LEU A 1 182 ? 12.025 6.523 -26.537 1.00 95.88 182 LEU A CA 1
ATOM 1511 C C . LEU A 1 182 ? 10.875 5.878 -25.746 1.00 95.88 182 LEU A C 1
ATOM 1513 O O . LEU A 1 182 ? 10.229 4.949 -26.228 1.00 95.88 182 LEU A O 1
ATOM 1517 N N . VAL A 1 183 ? 10.615 6.352 -24.527 1.00 97.19 183 VAL A N 1
ATOM 1518 C CA . VAL A 1 183 ? 9.570 5.827 -23.640 1.00 97.19 183 VAL A CA 1
ATOM 1519 C C . VAL A 1 183 ? 8.534 6.915 -23.384 1.00 97.19 183 VAL A C 1
ATOM 1521 O O . VAL A 1 183 ? 8.860 7.993 -22.892 1.00 97.19 183 VAL A O 1
ATOM 1524 N N . THR A 1 184 ? 7.272 6.627 -23.700 1.00 96.56 184 THR A N 1
ATOM 1525 C CA . THR A 1 184 ? 6.150 7.535 -23.423 1.00 96.56 184 THR A CA 1
ATOM 1526 C C . THR A 1 184 ? 5.826 7.593 -21.925 1.00 96.56 184 THR A C 1
ATOM 1528 O O . THR A 1 184 ? 6.167 6.657 -21.196 1.00 96.56 184 THR A O 1
ATOM 1531 N N . PRO A 1 185 ? 5.092 8.619 -21.451 1.00 96.31 185 PRO A N 1
ATOM 1532 C CA . PRO A 1 185 ? 4.570 8.641 -20.086 1.00 96.31 185 PRO A CA 1
ATOM 1533 C C . PRO A 1 185 ? 3.775 7.376 -19.731 1.00 96.31 185 PRO A C 1
ATOM 1535 O O . PRO A 1 185 ? 3.132 6.766 -20.593 1.00 96.31 185 PRO A O 1
ATOM 1538 N N . VAL A 1 186 ? 3.815 6.998 -18.450 1.00 94.25 186 VAL A N 1
ATOM 1539 C CA . VAL A 1 186 ? 3.052 5.859 -17.919 1.00 94.25 186 VAL A CA 1
ATOM 1540 C C . VAL A 1 186 ? 1.558 6.146 -18.059 1.00 94.25 186 VAL A C 1
ATOM 1542 O O . VAL A 1 186 ? 1.096 7.228 -17.703 1.00 94.25 186 VAL A O 1
ATOM 1545 N N . LYS A 1 187 ? 0.812 5.169 -18.579 1.00 92.88 187 LYS A N 1
ATOM 1546 C CA . LYS A 1 187 ? -0.644 5.236 -18.759 1.00 92.88 187 LYS A CA 1
ATOM 1547 C C . LYS A 1 187 ? -1.358 4.404 -17.700 1.00 92.88 187 LYS A C 1
ATOM 1549 O O . LYS A 1 187 ? -0.775 3.474 -17.144 1.00 92.88 187 LYS A O 1
ATOM 1554 N N . ASP A 1 188 ? -2.631 4.710 -17.481 1.00 89.75 188 ASP A N 1
ATOM 1555 C CA . ASP A 1 188 ? -3.514 3.936 -16.615 1.00 89.75 188 ASP A CA 1
ATOM 1556 C C . ASP A 1 188 ? -4.472 3.089 -17.457 1.00 89.75 188 ASP A C 1
ATOM 1558 O O . ASP A 1 188 ? -5.218 3.612 -18.284 1.00 89.75 188 ASP A O 1
ATOM 1562 N N . GLN A 1 189 ? -4.423 1.767 -17.289 1.00 87.81 189 GLN A N 1
ATOM 1563 C CA . GLN A 1 189 ? -5.251 0.853 -18.083 1.00 87.81 189 GLN A CA 1
ATOM 1564 C C . GLN A 1 189 ? -6.722 0.836 -17.649 1.00 87.81 189 GLN A C 1
ATOM 1566 O O . GLN A 1 189 ? -7.576 0.437 -18.432 1.00 87.81 189 GLN A O 1
ATOM 1571 N N . VAL A 1 190 ? -7.022 1.301 -16.434 1.00 74.00 190 VAL A N 1
ATOM 1572 C CA . VAL A 1 190 ? -8.393 1.465 -15.941 1.00 74.00 190 VAL A CA 1
ATOM 1573 C C . VAL A 1 190 ? -8.706 2.956 -15.952 1.00 74.00 190 VAL A C 1
ATOM 1575 O O . VAL A 1 190 ? -8.656 3.623 -14.925 1.00 74.00 190 VAL A O 1
ATOM 1578 N N . THR A 1 191 ? -8.954 3.488 -17.148 1.00 53.47 191 THR A N 1
ATOM 1579 C CA . THR A 1 191 ? -9.559 4.814 -17.319 1.00 53.47 191 THR A CA 1
ATOM 1580 C C . THR A 1 191 ? -11.011 4.566 -17.730 1.00 53.47 191 THR A C 1
ATOM 1582 O O . THR A 1 191 ? -11.228 4.006 -18.806 1.00 53.47 191 THR A O 1
ATOM 1585 N N . PHE A 1 192 ? -11.974 4.871 -16.854 1.00 40.00 192 PHE A N 1
ATOM 1586 C CA . PHE A 1 192 ? -13.398 4.918 -17.218 1.00 40.00 192 PHE A CA 1
ATOM 1587 C C . PHE A 1 192 ? -13.717 6.241 -17.912 1.00 40.00 192 PHE A C 1
ATOM 1589 O O . PHE A 1 192 ? -13.128 7.267 -17.499 1.00 40.00 192 PHE A O 1
#

Foldseek 3Di:
DDPVVVVVVVVVVVVVVVVVVVCVVVVPDDPDPVPDPPDPPPPCVVVVVVVVVVVVVCCVVVVPDDQDPVRVVVVVLVVVLVVLCVVLVDDDPDPVLSVLLSVQLVVLVVVQVVQVVCVVVVNDPDHDDDDNCSSDDPVRCCVVPPPDDDDDPVVDDPPDPPDPDPPPDDDDPDDDCVVVVNDDDDDDPPDD

Radius of gyration: 36.79 Å; Cα contacts (8 Å, |Δi|>4): 54; chains: 1; bounding box: 62×74×101 Å